Protein AF-A0A8S8XJK6-F1 (afdb_monomer_lite)

Foldseek 3Di:
DPVVVVVVVVVCVVVVVVVVVVVVVVVVVVVVVVVVVVVVVVVVVVVVVCVPDVPDPDADDPVVVVVLVVVCVVVVLPPPVCPPAQAAPAAEEEAFQWADCVDPQNPPPDAPEEAELPPRDRDTDGLQCPSHVVVCCAAGHDSHHHSHNNHRYYYYRQAHNVRDGDPVSSVVSVVVCVVSPHPYYD

pLDDT: mean 87.64, std 14.53, range [49.06, 98.81]

Secondary structure (DSSP, 8-state):
--HHHHHHHHHHHHHHHHHHHHHHHHHHHHHHHHHHHHHHHHHHHHHHHTTTS---SSPPPHHHHHHHHHHHHHTTTT-GGGTT---TT-EEEEEESB--TTSGGGTT--EEEEEESSS--SS--BSSSHHHHHHHHHH-BSSSB-S-TTSEEEEEE-S-TTS---HHHHHHHHHHHHHTT-SEE-

Sequence (186 aa):
MKEYSSLIRSGDDEESAQSSGEDAISSLIAVSMSLIVILASSITIIYLWKGQDGFVIERPSSALLSWQMEYMELIGANNESLAELNGEGVVVCVVDSGVDLGHPDLRGVELRGWRDSINGIEEPYDDEGHGTAMTGIIVSDGGLDGVAKGVDLLVAKAIDDEGQGTDGTVSDSVDWCVQQGADIIF

Structure (mmCIF, N/CA/C/O backbone):
data_AF-A0A8S8XJK6-F1
#
_entry.id   AF-A0A8S8XJK6-F1
#
loop_
_atom_site.group_PDB
_atom_site.id
_atom_site.type_symbol
_atom_site.label_atom_id
_atom_site.label_alt_id
_atom_site.label_comp_id
_atom_site.label_asym_id
_atom_site.label_entity_id
_atom_site.label_seq_id
_atom_site.pdbx_PDB_ins_code
_atom_site.Cartn_x
_atom_site.Cartn_y
_atom_site.Cartn_z
_atom_site.occupancy
_atom_site.B_iso_or_equiv
_atom_site.auth_seq_id
_atom_site.auth_comp_id
_atom_site.auth_asym_id
_atom_site.auth_atom_id
_atom_site.pdbx_PDB_model_num
ATOM 1 N N . MET A 1 1 ? 57.994 -11.228 -78.871 1.00 56.66 1 MET A N 1
ATOM 2 C CA . MET A 1 1 ? 58.180 -11.548 -77.435 1.00 56.66 1 MET A CA 1
ATOM 3 C C . MET A 1 1 ? 57.718 -10.445 -76.467 1.00 56.66 1 MET A C 1
ATOM 5 O O . MET A 1 1 ? 57.748 -10.700 -75.275 1.00 56.66 1 MET A O 1
ATOM 9 N N . LYS A 1 2 ? 57.286 -9.250 -76.920 1.00 56.09 2 LYS A N 1
ATOM 10 C CA . LYS A 1 2 ? 56.829 -8.163 -76.023 1.00 56.09 2 LYS A CA 1
ATOM 11 C C . LYS A 1 2 ? 55.307 -8.104 -75.787 1.00 56.09 2 LYS A C 1
ATOM 13 O O . LYS A 1 2 ? 54.915 -7.671 -74.717 1.00 56.09 2 LYS A O 1
ATOM 18 N N . GLU A 1 3 ? 54.471 -8.591 -76.709 1.00 54.34 3 GLU A N 1
ATOM 19 C CA . GLU A 1 3 ? 52.998 -8.570 -76.544 1.00 54.34 3 GLU A CA 1
ATOM 20 C C . GLU A 1 3 ? 52.441 -9.655 -75.613 1.00 54.34 3 GLU A C 1
ATOM 22 O O . GLU A 1 3 ? 51.424 -9.451 -74.963 1.00 54.34 3 GLU A O 1
ATOM 27 N N . TYR A 1 4 ? 53.121 -10.797 -75.483 1.00 51.50 4 TYR A N 1
ATOM 28 C CA . TYR A 1 4 ? 52.674 -11.858 -74.572 1.00 51.50 4 TYR A CA 1
ATOM 29 C C . TYR A 1 4 ? 52.806 -11.438 -73.097 1.00 51.50 4 TYR A C 1
ATOM 31 O O . TYR A 1 4 ? 51.991 -11.802 -72.263 1.00 51.50 4 TYR A O 1
ATOM 39 N N . SER A 1 5 ? 53.801 -10.605 -72.777 1.00 54.66 5 SER A N 1
ATOM 40 C CA . SER A 1 5 ? 54.073 -10.155 -71.407 1.00 54.66 5 SER A CA 1
ATOM 41 C C . SER A 1 5 ? 53.087 -9.100 -70.893 1.00 54.66 5 SER A C 1
ATOM 43 O O . SER A 1 5 ? 52.949 -8.967 -69.681 1.00 54.66 5 SER A O 1
ATOM 45 N N . SER A 1 6 ? 52.431 -8.333 -71.772 1.00 57.16 6 SER A N 1
ATOM 46 C CA . SER A 1 6 ? 51.461 -7.304 -71.365 1.00 57.16 6 SER A CA 1
ATOM 47 C C . SER A 1 6 ? 50.068 -7.874 -71.105 1.00 57.16 6 SER A C 1
ATOM 49 O O . SER A 1 6 ? 49.359 -7.352 -70.254 1.00 57.16 6 SER A O 1
ATOM 51 N N . LEU A 1 7 ? 49.692 -8.951 -71.802 1.00 56.59 7 LEU A N 1
ATOM 52 C CA . LEU A 1 7 ? 48.406 -9.627 -71.603 1.00 56.59 7 LEU A CA 1
ATOM 53 C C . LEU A 1 7 ? 48.369 -10.426 -70.293 1.00 56.59 7 LEU A C 1
ATOM 55 O O . LEU A 1 7 ? 47.355 -10.392 -69.610 1.00 56.59 7 LEU A O 1
ATOM 59 N N . ILE A 1 8 ? 49.480 -11.066 -69.902 1.00 59.56 8 ILE A N 1
ATOM 60 C CA . ILE A 1 8 ? 49.575 -11.752 -68.599 1.00 59.56 8 ILE A CA 1
ATOM 61 C C . ILE A 1 8 ? 49.466 -10.748 -67.448 1.00 59.56 8 ILE A C 1
ATOM 63 O O . ILE A 1 8 ? 48.673 -10.938 -66.540 1.00 59.56 8 ILE A O 1
ATOM 67 N N . ARG A 1 9 ? 50.166 -9.613 -67.547 1.00 57.53 9 ARG A N 1
ATOM 68 C CA . ARG A 1 9 ? 50.126 -8.575 -66.513 1.00 57.53 9 ARG A CA 1
ATOM 69 C C . ARG A 1 9 ? 48.738 -7.930 -66.353 1.00 57.53 9 ARG A C 1
ATOM 71 O O . ARG A 1 9 ? 48.350 -7.623 -65.239 1.00 57.53 9 ARG A O 1
ATOM 78 N N . SER A 1 10 ? 47.987 -7.753 -67.444 1.00 58.78 10 SER A N 1
ATOM 79 C CA . SER A 1 10 ? 46.602 -7.251 -67.390 1.00 58.78 10 SER A CA 1
ATOM 80 C C . SER A 1 10 ? 45.633 -8.252 -66.755 1.00 58.78 10 SER A C 1
ATOM 82 O O . SER A 1 10 ? 44.713 -7.829 -66.067 1.00 58.78 10 SER A O 1
ATOM 84 N N . GLY A 1 11 ? 45.831 -9.554 -66.992 1.00 60.00 11 GLY A N 1
ATOM 85 C CA . GLY A 1 11 ? 45.040 -10.613 -66.362 1.00 60.00 11 GLY A CA 1
ATOM 86 C C . GLY A 1 11 ? 45.332 -10.736 -64.867 1.00 60.00 11 GLY A C 1
ATOM 87 O O . GLY A 1 11 ? 44.397 -10.786 -64.081 1.00 60.00 11 GLY A O 1
ATOM 88 N N . ASP A 1 12 ? 46.607 -10.671 -64.472 1.00 61.06 12 ASP A N 1
ATOM 89 C CA . ASP A 1 12 ? 47.023 -10.713 -63.063 1.00 61.06 12 ASP A CA 1
ATOM 90 C C . ASP A 1 12 ? 46.523 -9.480 -62.274 1.00 61.06 12 ASP A C 1
ATOM 92 O O . ASP A 1 12 ? 46.137 -9.589 -61.109 1.00 61.06 12 ASP A O 1
ATOM 96 N N . ASP A 1 13 ? 46.500 -8.294 -62.898 1.00 60.94 13 ASP A N 1
ATOM 97 C CA . ASP A 1 13 ? 45.992 -7.055 -62.288 1.00 60.94 13 ASP A CA 1
ATOM 98 C C . ASP A 1 13 ? 44.445 -7.076 -62.141 1.00 60.94 13 ASP A C 1
ATOM 100 O O . ASP A 1 13 ? 43.917 -6.604 -61.133 1.00 60.94 13 ASP A O 1
ATOM 104 N N . GLU A 1 14 ? 43.704 -7.658 -63.096 1.00 61.50 14 GLU A N 1
ATOM 105 C CA . GLU A 1 14 ? 42.243 -7.851 -62.992 1.00 61.50 14 GLU A CA 1
ATOM 106 C C . GLU A 1 14 ? 41.870 -8.958 -61.993 1.00 61.50 14 GLU A C 1
ATOM 108 O O . GLU A 1 14 ? 40.966 -8.772 -61.179 1.00 61.50 14 GLU A O 1
ATOM 113 N N . GLU A 1 15 ? 42.596 -10.078 -61.997 1.00 61.81 15 GLU A N 1
ATOM 114 C CA . GLU A 1 15 ? 42.378 -11.212 -61.093 1.00 61.81 15 GLU A CA 1
ATOM 115 C C . GLU A 1 15 ? 42.746 -10.846 -59.644 1.00 61.81 15 GLU A C 1
ATOM 117 O O . GLU A 1 15 ? 42.029 -11.205 -58.710 1.00 61.81 15 GLU A O 1
ATOM 122 N N . SER A 1 16 ? 43.791 -10.034 -59.437 1.00 60.56 16 SER A N 1
ATOM 123 C CA . SER A 1 16 ? 44.147 -9.507 -58.110 1.00 60.56 16 SER A CA 1
ATOM 124 C C . SER A 1 16 ? 43.171 -8.442 -57.596 1.00 60.56 16 SER A C 1
ATOM 126 O O . SER A 1 16 ? 42.855 -8.434 -56.404 1.00 60.56 16 SER A O 1
ATOM 128 N N . ALA A 1 17 ? 42.635 -7.578 -58.465 1.00 60.81 17 ALA A N 1
ATOM 129 C CA . ALA A 1 17 ? 41.591 -6.621 -58.093 1.00 60.81 17 ALA A CA 1
ATOM 130 C C . ALA A 1 17 ? 40.258 -7.319 -57.770 1.00 60.81 17 ALA A C 1
ATOM 132 O O . ALA A 1 17 ? 39.573 -6.932 -56.819 1.00 60.81 17 ALA A O 1
ATOM 133 N N . GLN A 1 18 ? 39.911 -8.370 -58.519 1.00 59.75 18 GLN A N 1
ATOM 134 C CA . GLN A 1 18 ? 38.722 -9.186 -58.286 1.00 59.75 18 GLN A CA 1
ATOM 135 C C . GLN A 1 18 ? 38.846 -10.007 -56.990 1.00 59.75 18 GLN A C 1
ATOM 137 O O . GLN A 1 18 ? 37.953 -9.926 -56.146 1.00 59.75 18 GLN A O 1
ATOM 142 N N . SER A 1 19 ? 39.994 -10.659 -56.760 1.00 60.84 19 SER A N 1
ATOM 143 C CA . SER A 1 19 ? 40.320 -11.352 -55.502 1.00 60.84 19 SER A CA 1
ATOM 144 C C . SER A 1 19 ? 40.275 -10.406 -54.299 1.00 60.84 19 SER A C 1
ATOM 146 O O . SER A 1 19 ? 39.683 -10.736 -53.275 1.00 60.84 19 SER A O 1
ATOM 148 N N . SER A 1 20 ? 40.833 -9.195 -54.419 1.00 66.06 20 SER A N 1
ATOM 149 C CA . SER A 1 20 ? 40.830 -8.215 -53.325 1.00 66.06 20 SER A CA 1
ATOM 150 C C . SER A 1 20 ? 39.423 -7.705 -52.984 1.00 66.06 20 SER A C 1
ATOM 152 O O . SER A 1 20 ? 39.148 -7.412 -51.817 1.00 66.06 20 SER A O 1
ATOM 154 N N . GLY A 1 21 ? 38.532 -7.592 -53.974 1.00 69.56 21 GLY A N 1
ATOM 155 C CA . GLY A 1 21 ? 37.129 -7.226 -53.769 1.00 69.56 21 GLY A CA 1
ATOM 156 C C . GLY A 1 21 ? 36.312 -8.341 -53.109 1.00 69.56 21 GLY A C 1
ATOM 157 O O . GLY A 1 21 ? 35.528 -8.069 -52.196 1.00 69.56 21 GLY A O 1
ATOM 158 N N . GLU A 1 22 ? 36.526 -9.593 -53.518 1.00 75.12 22 GLU A N 1
ATOM 159 C CA . GLU A 1 22 ? 35.889 -10.772 -52.914 1.00 75.12 22 GLU A CA 1
ATOM 160 C C . GLU A 1 22 ? 36.331 -10.974 -51.453 1.00 75.12 22 GLU A C 1
ATOM 162 O O . GLU A 1 22 ? 35.488 -11.216 -50.582 1.00 75.12 22 GLU A O 1
ATOM 167 N N . ASP A 1 23 ? 37.613 -10.753 -51.148 1.00 78.00 23 ASP A N 1
ATOM 168 C CA . ASP A 1 23 ? 38.161 -10.822 -49.787 1.00 78.00 23 ASP A CA 1
ATOM 169 C C . ASP A 1 23 ? 37.592 -9.731 -48.863 1.00 78.00 23 ASP A C 1
ATOM 171 O O . ASP A 1 23 ? 37.301 -9.982 -47.685 1.00 78.00 23 ASP A O 1
ATOM 175 N N . ALA A 1 24 ? 37.376 -8.519 -49.389 1.00 79.81 24 ALA A N 1
ATOM 176 C CA . ALA A 1 24 ? 36.775 -7.414 -48.643 1.00 79.81 24 ALA A CA 1
ATOM 177 C C . ALA A 1 24 ? 35.293 -7.673 -48.319 1.00 79.81 24 ALA A C 1
ATOM 179 O O . ALA A 1 24 ? 34.849 -7.418 -47.195 1.00 79.81 24 ALA A O 1
ATOM 180 N N . ILE A 1 25 ? 34.531 -8.223 -49.271 1.00 81.62 25 ILE A N 1
ATOM 181 C CA . ILE A 1 25 ? 33.117 -8.583 -49.077 1.00 81.62 25 ILE A CA 1
ATOM 182 C C . ILE A 1 25 ? 32.993 -9.752 -48.092 1.00 81.62 25 ILE A C 1
ATOM 184 O O . ILE A 1 25 ? 32.173 -9.695 -47.175 1.00 81.62 25 ILE A O 1
ATOM 188 N N . SER A 1 26 ? 33.838 -10.777 -48.228 1.00 77.75 26 SER A N 1
ATOM 189 C CA . SER A 1 26 ? 33.896 -11.916 -47.304 1.00 77.75 26 SER A CA 1
ATOM 190 C C . SER A 1 26 ? 34.214 -11.469 -45.872 1.00 77.75 26 SER A C 1
ATOM 192 O O . SER A 1 26 ? 33.522 -11.853 -44.924 1.00 77.75 26 SER A O 1
ATOM 194 N N . SER A 1 27 ? 35.181 -10.559 -45.712 1.00 79.19 27 SER A N 1
ATOM 195 C CA . SER A 1 27 ? 35.533 -9.975 -44.413 1.00 79.19 27 SER A CA 1
ATOM 196 C C . SER A 1 27 ? 34.382 -9.164 -43.807 1.00 79.19 27 SER A C 1
ATOM 198 O O . SER A 1 27 ? 34.094 -9.295 -42.618 1.00 79.19 27 SER A O 1
ATOM 200 N N . LEU A 1 28 ? 33.673 -8.365 -44.612 1.00 85.56 28 LEU A N 1
ATOM 201 C CA . LEU A 1 28 ? 32.517 -7.587 -44.156 1.00 85.56 28 LEU A CA 1
ATOM 202 C C . LEU A 1 28 ? 31.366 -8.494 -43.692 1.00 85.56 28 LEU A C 1
ATOM 204 O O . LEU A 1 28 ? 30.779 -8.260 -42.632 1.00 85.56 28 LEU A O 1
ATOM 208 N N . ILE A 1 29 ? 31.070 -9.554 -44.451 1.00 88.25 29 ILE A N 1
ATOM 209 C CA . ILE A 1 29 ? 30.044 -10.539 -44.094 1.00 88.25 29 ILE A CA 1
ATOM 210 C C . ILE A 1 29 ? 30.431 -11.245 -42.790 1.00 88.25 29 ILE A C 1
ATOM 212 O O . ILE A 1 29 ? 29.607 -11.316 -41.878 1.00 88.25 29 ILE A O 1
ATOM 216 N N . ALA A 1 30 ? 31.684 -11.683 -42.647 1.00 86.81 30 ALA A N 1
ATOM 217 C CA . ALA A 1 30 ? 32.169 -12.344 -41.437 1.00 86.81 30 ALA A CA 1
ATOM 218 C C . ALA A 1 30 ? 32.074 -11.447 -40.188 1.00 86.81 30 ALA A C 1
ATOM 220 O O . ALA A 1 30 ? 31.626 -11.900 -39.130 1.00 86.81 30 ALA A O 1
ATOM 221 N N . VAL A 1 31 ? 32.425 -10.161 -40.309 1.00 90.12 31 VAL A N 1
ATOM 222 C CA . VAL A 1 31 ? 32.283 -9.178 -39.220 1.00 90.12 31 VAL A CA 1
ATOM 223 C C . VAL A 1 31 ? 30.809 -8.955 -38.873 1.00 90.12 31 VAL A C 1
ATOM 225 O O . VAL A 1 31 ? 30.449 -8.961 -37.695 1.00 90.12 31 VAL A O 1
ATOM 228 N N . SER A 1 32 ? 29.939 -8.820 -39.878 1.00 89.06 32 SER A N 1
ATOM 229 C CA . SER A 1 32 ? 28.502 -8.614 -39.658 1.00 89.06 32 SER A CA 1
ATOM 230 C C . SER A 1 32 ? 27.826 -9.817 -38.987 1.00 89.06 32 SER A C 1
ATOM 232 O O . SER A 1 32 ? 27.077 -9.640 -38.028 1.00 89.06 32 SER A O 1
ATOM 234 N N . MET A 1 33 ? 28.146 -11.047 -39.407 1.00 90.69 33 MET A N 1
ATOM 235 C CA . MET A 1 33 ? 27.626 -12.261 -38.774 1.00 90.69 33 MET A CA 1
ATOM 236 C C . MET A 1 33 ? 28.133 -12.403 -37.340 1.00 90.69 33 MET A C 1
ATOM 238 O O . MET A 1 33 ? 27.362 -12.759 -36.452 1.00 90.69 33 MET A O 1
ATOM 242 N N . SER A 1 34 ? 29.398 -12.058 -37.092 1.00 90.06 34 SER A N 1
ATOM 243 C CA . SER A 1 34 ? 29.967 -12.070 -35.742 1.00 90.06 34 SER A CA 1
ATOM 244 C C . SER A 1 34 ? 29.249 -11.080 -34.821 1.00 90.06 34 SER A C 1
ATOM 246 O O . SER A 1 34 ? 28.897 -11.440 -33.701 1.00 90.06 34 SER A O 1
ATOM 248 N N . LEU A 1 35 ? 28.947 -9.867 -35.298 1.00 90.94 35 LEU A N 1
ATOM 249 C CA . LEU A 1 35 ? 28.164 -8.882 -34.542 1.00 90.94 35 LEU A CA 1
ATOM 250 C C . LEU A 1 35 ? 26.743 -9.371 -34.240 1.00 90.94 35 LEU A C 1
ATOM 252 O O . LEU A 1 35 ? 26.274 -9.191 -33.120 1.00 90.94 35 LEU A O 1
ATOM 256 N N . ILE A 1 36 ? 26.075 -10.026 -35.193 1.00 92.44 36 ILE A N 1
ATOM 257 C CA . ILE A 1 36 ? 24.729 -10.584 -34.985 1.00 92.44 36 ILE A CA 1
ATOM 258 C C . ILE A 1 36 ? 24.759 -11.710 -33.945 1.00 92.44 36 ILE A C 1
ATOM 260 O O . ILE A 1 36 ? 23.900 -11.750 -33.067 1.00 92.44 36 ILE A O 1
ATOM 264 N N . VAL A 1 37 ? 25.760 -12.594 -33.995 1.00 93.81 37 VAL A N 1
ATOM 265 C CA . VAL A 1 37 ? 25.929 -13.675 -33.010 1.00 93.81 37 VAL A CA 1
ATOM 266 C C . VAL A 1 37 ? 26.245 -13.109 -31.623 1.00 93.81 37 VAL A C 1
ATOM 268 O O . VAL A 1 37 ? 25.681 -13.572 -30.630 1.00 93.81 37 VAL A O 1
ATOM 271 N N . ILE A 1 38 ? 27.078 -12.068 -31.532 1.00 93.62 38 ILE A N 1
ATOM 272 C CA . ILE A 1 38 ? 27.349 -11.370 -30.268 1.00 93.62 38 ILE A CA 1
ATOM 273 C C . ILE A 1 38 ? 26.067 -10.723 -29.739 1.00 93.62 38 ILE A C 1
ATOM 275 O O . ILE A 1 38 ? 25.739 -10.899 -28.571 1.00 93.62 38 ILE A O 1
ATOM 279 N N . LEU A 1 39 ? 25.294 -10.036 -30.579 1.00 90.75 39 LEU A N 1
ATOM 280 C CA . LEU A 1 39 ? 24.056 -9.384 -30.154 1.00 90.75 39 LEU A CA 1
ATOM 281 C C . LEU A 1 39 ? 23.007 -10.410 -29.690 1.00 90.75 39 LEU A C 1
ATOM 283 O O . LEU A 1 39 ? 22.422 -10.254 -28.622 1.00 90.75 39 LEU A O 1
ATOM 287 N N . ALA A 1 40 ? 22.815 -11.496 -30.443 1.00 91.06 40 ALA A N 1
ATOM 288 C CA . ALA A 1 40 ? 21.875 -12.567 -30.110 1.00 91.06 40 ALA A CA 1
ATOM 289 C C . ALA A 1 40 ? 22.275 -13.325 -28.835 1.00 91.06 40 ALA A C 1
ATOM 291 O O . ALA A 1 40 ? 21.422 -13.623 -27.996 1.00 91.06 40 ALA A O 1
ATOM 292 N N . SER A 1 41 ? 23.570 -13.605 -28.655 1.00 89.69 41 SER A N 1
ATOM 293 C CA . SER A 1 41 ? 24.080 -14.222 -27.426 1.00 89.69 41 SER A CA 1
ATOM 294 C C . SER A 1 41 ? 23.954 -13.276 -26.233 1.00 89.69 41 SER A C 1
ATOM 296 O O . SER A 1 41 ? 23.515 -13.714 -25.178 1.00 89.69 41 SER A O 1
ATOM 298 N N . SER A 1 42 ? 24.210 -11.978 -26.414 1.00 86.31 42 SER A N 1
ATOM 299 C CA . SER A 1 42 ? 24.008 -10.953 -25.379 1.00 86.31 42 SER A CA 1
ATOM 300 C C . SER A 1 42 ? 22.543 -10.874 -24.945 1.00 86.31 42 SER A C 1
ATOM 302 O O . SER A 1 42 ? 22.254 -10.890 -23.754 1.00 86.31 42 SER A O 1
ATOM 304 N N . ILE A 1 43 ? 21.604 -10.871 -25.897 1.00 84.94 43 ILE A N 1
ATOM 305 C CA . ILE A 1 43 ? 20.161 -10.907 -25.615 1.00 84.94 43 ILE A CA 1
ATOM 306 C C . ILE A 1 43 ? 19.794 -12.194 -24.867 1.00 84.94 43 ILE A C 1
ATOM 308 O O . ILE A 1 43 ? 19.090 -12.140 -23.864 1.00 84.94 43 ILE A O 1
ATOM 312 N N . THR A 1 44 ? 20.306 -13.346 -25.303 1.00 81.62 44 THR A N 1
ATOM 313 C CA . THR A 1 44 ? 20.041 -14.640 -24.649 1.00 81.62 44 THR A CA 1
ATOM 314 C C . THR A 1 44 ? 20.593 -14.674 -23.223 1.00 81.62 44 THR A C 1
ATOM 316 O O . THR A 1 44 ? 19.904 -15.133 -22.319 1.00 81.62 44 THR A O 1
ATOM 319 N N . ILE A 1 45 ? 21.793 -14.136 -22.993 1.00 83.56 45 ILE A N 1
ATOM 320 C CA . ILE A 1 45 ? 22.389 -13.995 -21.658 1.00 83.56 45 ILE A CA 1
ATOM 321 C C . ILE A 1 45 ? 21.525 -13.083 -20.785 1.00 83.56 45 ILE A C 1
ATOM 323 O O . ILE A 1 45 ? 21.244 -13.452 -19.653 1.00 83.56 45 ILE A O 1
ATOM 327 N N . ILE A 1 46 ? 21.026 -11.960 -21.312 1.00 74.00 46 ILE A N 1
ATOM 328 C CA . ILE A 1 46 ? 20.086 -11.082 -20.595 1.00 74.00 46 ILE A CA 1
ATOM 329 C C . ILE A 1 46 ? 18.799 -11.841 -20.227 1.00 74.00 46 ILE A C 1
ATOM 331 O O . ILE A 1 46 ? 18.317 -11.718 -19.104 1.00 74.00 46 ILE A O 1
ATOM 335 N N . TYR A 1 47 ? 18.252 -12.663 -21.127 1.00 71.31 47 TYR A N 1
ATOM 336 C CA . TYR A 1 47 ? 17.071 -13.489 -20.839 1.00 71.31 47 TYR A CA 1
ATOM 337 C C . TYR A 1 47 ? 17.333 -14.603 -19.820 1.00 71.31 47 TYR A C 1
ATOM 339 O O . TYR A 1 47 ? 16.433 -14.935 -19.055 1.00 71.31 47 TYR A O 1
ATOM 347 N N . LEU A 1 48 ? 18.536 -15.175 -19.791 1.00 70.38 48 LEU A N 1
ATOM 348 C CA . LEU A 1 48 ? 18.917 -16.175 -18.792 1.00 70.38 48 LEU A CA 1
ATOM 349 C C . LEU A 1 48 ? 19.205 -15.524 -17.429 1.00 70.38 48 LEU A C 1
ATOM 351 O O . LEU A 1 48 ? 18.796 -16.058 -16.403 1.00 70.38 48 LEU A O 1
ATOM 355 N N . TRP A 1 49 ? 19.826 -14.341 -17.412 1.00 65.25 49 TRP A N 1
ATOM 356 C CA . TRP A 1 49 ? 20.057 -13.545 -16.202 1.00 65.25 49 TRP A CA 1
ATOM 357 C C . TRP A 1 49 ? 18.766 -13.000 -15.587 1.00 65.25 49 TRP A C 1
ATOM 359 O O . TRP A 1 49 ? 18.683 -12.934 -14.365 1.00 65.25 49 TRP A O 1
ATOM 369 N N . LYS A 1 50 ? 17.726 -12.715 -16.392 1.00 56.78 50 LYS A N 1
ATOM 370 C CA . LYS A 1 50 ? 16.374 -12.379 -15.891 1.00 56.78 50 LYS A CA 1
ATOM 371 C C . LYS A 1 50 ? 15.837 -13.384 -14.865 1.00 56.78 50 LYS A C 1
ATOM 373 O O . LYS A 1 50 ? 14.992 -13.010 -14.062 1.00 56.78 50 LYS A O 1
ATOM 378 N N . GLY A 1 51 ? 16.269 -14.645 -14.927 1.00 50.69 51 GLY A N 1
ATOM 379 C CA . GLY A 1 51 ? 15.812 -15.695 -14.019 1.00 50.69 51 GLY A CA 1
ATOM 380 C C . GLY A 1 51 ? 16.639 -15.858 -12.743 1.00 50.69 51 GLY A C 1
ATOM 381 O O . GLY A 1 51 ? 16.214 -16.619 -11.881 1.00 50.69 51 GLY A O 1
ATOM 382 N N . GLN A 1 52 ? 17.804 -15.207 -12.624 1.00 54.00 52 GLN A N 1
ATOM 383 C CA . GLN A 1 52 ? 18.758 -15.484 -11.541 1.00 54.00 52 GLN A CA 1
ATOM 384 C C . GLN A 1 52 ? 18.933 -14.320 -10.562 1.00 54.00 52 GLN A C 1
ATOM 386 O O . GLN A 1 52 ? 18.999 -14.572 -9.367 1.00 54.00 52 GLN A O 1
ATOM 391 N N . ASP A 1 53 ? 18.908 -13.077 -11.047 1.00 49.06 53 ASP A N 1
ATOM 392 C CA . ASP A 1 53 ? 18.937 -11.866 -10.225 1.00 49.06 53 ASP A CA 1
ATOM 393 C C . ASP A 1 53 ? 17.916 -10.897 -10.830 1.00 49.06 53 ASP A C 1
ATOM 395 O O . ASP A 1 53 ? 17.998 -10.616 -12.025 1.00 49.06 53 ASP A O 1
ATOM 399 N N . GLY A 1 54 ? 16.928 -10.436 -10.057 1.00 53.25 54 GLY A N 1
ATOM 400 C CA . GLY A 1 54 ? 15.787 -9.622 -10.506 1.00 53.25 54 GLY A CA 1
ATOM 401 C C . GLY A 1 54 ? 16.164 -8.315 -11.215 1.00 53.25 54 GLY A C 1
ATOM 402 O O . GLY A 1 54 ? 16.033 -7.225 -10.667 1.00 53.25 54 GLY A O 1
ATOM 403 N N . PHE A 1 55 ? 16.630 -8.401 -12.459 1.00 49.62 55 PHE A N 1
ATOM 404 C CA . PHE A 1 55 ? 17.010 -7.258 -13.271 1.00 49.62 55 PHE A CA 1
ATOM 405 C C . PHE A 1 55 ? 15.746 -6.565 -13.789 1.00 49.62 55 PHE A C 1
ATOM 407 O O . PHE A 1 55 ? 15.164 -6.957 -14.807 1.00 49.62 55 PHE A O 1
ATOM 414 N N . VAL A 1 56 ? 15.311 -5.531 -13.068 1.00 54.56 56 VAL A N 1
ATOM 415 C CA . VAL A 1 56 ? 14.181 -4.679 -13.445 1.00 54.56 56 VAL A CA 1
ATOM 416 C C . VAL A 1 56 ? 14.617 -3.741 -14.580 1.00 54.56 56 VAL A C 1
ATOM 418 O O . VAL A 1 56 ? 15.391 -2.806 -14.378 1.00 54.56 56 VAL A O 1
ATOM 421 N N . ILE A 1 57 ? 14.150 -4.015 -15.805 1.00 54.47 57 ILE A N 1
ATOM 422 C CA . ILE A 1 57 ? 14.404 -3.169 -16.991 1.00 54.47 57 ILE A CA 1
ATOM 423 C C . ILE A 1 57 ? 13.595 -1.861 -16.912 1.00 54.47 57 ILE A C 1
ATOM 425 O O . ILE A 1 57 ? 14.051 -0.822 -17.387 1.00 54.47 57 ILE A O 1
ATOM 429 N N . GLU A 1 58 ? 12.423 -1.897 -16.278 1.00 64.62 58 GLU A N 1
ATOM 430 C CA . GLU A 1 58 ? 11.572 -0.731 -16.026 1.00 64.62 58 GLU A CA 1
ATOM 431 C C . GLU A 1 58 ? 11.919 -0.111 -14.673 1.00 64.62 58 GLU A C 1
ATOM 433 O O . GLU A 1 58 ? 11.362 -0.464 -13.641 1.00 64.62 58 GLU A O 1
ATOM 438 N N . ARG A 1 59 ? 12.888 0.805 -14.657 1.00 74.06 59 ARG A N 1
ATOM 439 C CA . ARG A 1 59 ? 13.170 1.588 -13.447 1.00 74.06 59 ARG A CA 1
ATOM 440 C C . ARG A 1 59 ? 12.210 2.776 -13.365 1.00 74.06 59 ARG A C 1
ATOM 442 O O . ARG A 1 59 ? 11.905 3.358 -14.413 1.00 74.06 59 ARG A O 1
ATOM 449 N N . PRO A 1 60 ? 11.800 3.198 -12.155 1.00 84.75 60 PRO A N 1
ATOM 450 C CA . PRO A 1 60 ? 11.101 4.461 -11.991 1.00 84.75 60 PRO A CA 1
ATOM 451 C C . PRO A 1 60 ? 11.908 5.614 -12.586 1.00 84.75 60 PRO A C 1
ATOM 453 O O . PRO A 1 60 ? 13.139 5.564 -12.694 1.00 84.75 60 PRO A O 1
ATOM 456 N N . SER A 1 61 ? 11.207 6.678 -12.976 1.00 88.94 61 SER A N 1
ATOM 457 C CA . SER A 1 61 ? 11.875 7.875 -13.482 1.00 88.94 61 SER A CA 1
ATOM 458 C C . SER A 1 61 ? 12.829 8.458 -12.432 1.00 88.94 61 SER A C 1
ATOM 460 O O . SER A 1 61 ? 12.612 8.327 -11.226 1.00 88.94 61 SER A O 1
ATOM 462 N N . SER A 1 62 ? 13.870 9.164 -12.878 1.00 89.50 62 SER A N 1
ATOM 463 C CA . SER A 1 62 ? 14.795 9.849 -11.963 1.00 89.50 62 SER A CA 1
ATOM 464 C C . SER A 1 62 ? 14.085 10.854 -11.053 1.00 89.50 62 SER A C 1
ATOM 466 O O . SER A 1 62 ? 14.512 11.049 -9.920 1.00 89.50 62 SER A O 1
ATOM 468 N N . ALA A 1 63 ? 12.992 11.456 -11.529 1.00 91.19 63 ALA A N 1
ATOM 469 C CA . ALA A 1 63 ? 12.149 12.331 -10.726 1.00 91.19 63 ALA A CA 1
ATOM 470 C C . ALA A 1 63 ? 11.488 11.564 -9.567 1.00 91.19 63 ALA A C 1
ATOM 472 O O . ALA A 1 63 ? 11.593 11.999 -8.424 1.00 91.19 63 ALA A O 1
ATOM 473 N N . LEU A 1 64 ? 10.897 10.393 -9.827 1.00 88.44 64 LEU A N 1
ATOM 474 C CA . LEU A 1 64 ? 10.278 9.569 -8.778 1.00 88.44 64 LEU A CA 1
ATOM 475 C C . LEU A 1 64 ? 11.300 9.098 -7.739 1.00 88.44 64 LEU A C 1
ATOM 477 O O . LEU A 1 64 ? 11.055 9.216 -6.543 1.00 88.44 64 LEU A O 1
ATOM 481 N N . LEU A 1 65 ? 12.479 8.654 -8.182 1.00 91.62 65 LEU A N 1
ATOM 482 C CA . LEU A 1 65 ? 13.561 8.278 -7.265 1.00 91.62 65 LEU A CA 1
ATOM 483 C C . LEU A 1 65 ? 14.029 9.470 -6.422 1.00 91.62 65 LEU A C 1
ATOM 485 O O . LEU A 1 65 ? 14.299 9.318 -5.233 1.00 91.62 65 LEU A O 1
ATOM 489 N N . SER A 1 66 ? 14.104 10.668 -7.014 1.00 93.06 66 SER A N 1
ATOM 490 C CA . SER A 1 66 ? 14.450 11.877 -6.262 1.00 93.06 66 SER A CA 1
ATOM 491 C C . SER A 1 66 ? 13.408 12.223 -5.200 1.00 93.06 66 SER A C 1
ATOM 493 O O . SER A 1 66 ? 13.786 12.572 -4.087 1.00 93.06 66 SER A O 1
ATOM 495 N N . TRP A 1 67 ? 12.122 12.044 -5.506 1.00 92.19 67 TRP A N 1
ATOM 496 C CA . TRP A 1 67 ? 11.038 12.276 -4.554 1.00 92.19 67 TRP A CA 1
ATOM 497 C C . TRP A 1 67 ? 11.050 11.264 -3.413 1.00 92.19 67 TRP A C 1
ATOM 499 O O . TRP A 1 67 ? 10.891 11.666 -2.267 1.00 92.19 67 TRP A O 1
ATOM 509 N N . GLN A 1 68 ? 11.302 9.979 -3.693 1.00 93.19 68 GLN A N 1
ATOM 510 C CA . GLN A 1 68 ? 11.476 8.981 -2.634 1.00 93.19 68 GLN A CA 1
ATOM 511 C C . GLN A 1 68 ? 12.633 9.366 -1.709 1.00 93.19 68 GLN A C 1
ATOM 513 O O . GLN A 1 68 ? 12.464 9.364 -0.495 1.00 93.19 68 GLN A O 1
ATOM 518 N N . MET A 1 69 ? 13.800 9.723 -2.257 1.00 91.75 69 MET A N 1
ATOM 519 C CA . MET A 1 69 ? 14.952 10.112 -1.435 1.00 91.75 69 MET A CA 1
ATOM 520 C C . MET A 1 69 ? 14.651 11.340 -0.566 1.00 91.75 69 MET A C 1
ATOM 522 O O . MET A 1 69 ? 14.976 11.338 0.618 1.00 91.75 69 MET A O 1
ATOM 526 N N . GLU A 1 70 ? 14.014 12.366 -1.135 1.00 94.31 70 GLU A N 1
ATOM 527 C CA . GLU A 1 70 ? 13.620 13.571 -0.396 1.00 94.31 70 GLU A CA 1
ATOM 528 C C . GLU A 1 70 ? 12.591 13.257 0.697 1.00 94.31 70 GLU A C 1
ATOM 530 O O . GLU A 1 70 ? 12.719 13.739 1.822 1.00 94.31 70 GLU A O 1
ATOM 535 N N . TYR A 1 71 ? 11.610 12.404 0.400 1.00 92.62 71 TYR A N 1
ATOM 536 C CA . TYR A 1 71 ? 10.618 11.963 1.374 1.00 92.62 71 TYR A CA 1
ATOM 537 C C . TYR A 1 71 ? 11.256 11.172 2.523 1.00 92.62 71 TYR A C 1
ATOM 539 O O . TYR A 1 71 ? 11.004 11.489 3.683 1.00 92.62 71 TYR A O 1
ATOM 547 N N . MET A 1 72 ? 12.120 10.198 2.219 1.00 92.81 72 MET A N 1
ATOM 548 C CA . MET A 1 72 ? 12.804 9.371 3.222 1.00 92.81 72 MET A CA 1
ATOM 549 C C . MET A 1 72 ? 13.704 10.202 4.142 1.00 92.81 72 MET A C 1
ATOM 551 O O . MET A 1 72 ? 13.741 9.942 5.343 1.00 92.81 72 MET A O 1
ATOM 555 N N . GLU A 1 73 ? 14.383 11.219 3.604 1.00 94.00 73 GLU A N 1
ATOM 556 C CA . GLU A 1 73 ? 15.132 12.203 4.397 1.00 94.00 73 GLU A CA 1
ATOM 557 C C . GLU A 1 73 ? 14.191 13.019 5.296 1.00 94.00 73 GLU A C 1
ATOM 559 O O . GLU A 1 73 ? 14.450 13.175 6.488 1.00 94.00 73 GLU A O 1
ATOM 564 N N . LEU A 1 74 ? 13.070 13.506 4.753 1.00 94.62 74 LEU A N 1
ATOM 565 C CA . LEU A 1 74 ? 12.114 14.331 5.493 1.00 94.62 74 LEU A CA 1
ATOM 566 C C . LEU A 1 74 ? 11.511 13.596 6.697 1.00 94.62 74 LEU A C 1
ATOM 568 O O . LEU A 1 74 ? 11.346 14.198 7.760 1.00 94.62 74 LEU A O 1
ATOM 572 N N . ILE A 1 75 ? 11.183 12.310 6.540 1.00 92.00 75 ILE A N 1
ATOM 573 C CA . ILE A 1 75 ? 10.645 11.478 7.627 1.00 92.00 75 ILE A CA 1
ATOM 574 C C . ILE A 1 75 ? 11.744 10.823 8.479 1.00 92.00 75 ILE A C 1
ATOM 576 O O . ILE A 1 75 ? 11.440 10.160 9.470 1.00 92.00 75 ILE A O 1
ATOM 580 N N . GLY A 1 76 ? 13.016 11.000 8.109 1.00 92.19 76 GLY A N 1
ATOM 581 C CA . GLY A 1 76 ? 14.169 10.407 8.784 1.00 92.19 76 GLY A CA 1
ATOM 582 C C . GLY A 1 76 ? 14.267 8.885 8.657 1.00 92.19 76 GLY A C 1
ATOM 583 O O . GLY A 1 76 ? 15.010 8.267 9.418 1.00 92.19 76 GLY A O 1
ATOM 584 N N . ALA A 1 77 ? 13.540 8.269 7.720 1.00 90.25 77 ALA A N 1
ATOM 585 C CA . ALA A 1 77 ? 13.544 6.822 7.490 1.00 90.25 77 ALA A CA 1
ATOM 586 C C . ALA A 1 77 ? 14.861 6.321 6.875 1.00 90.25 77 ALA A C 1
ATOM 588 O O . ALA A 1 77 ? 15.164 5.135 6.938 1.00 90.25 77 ALA A O 1
ATOM 589 N N . ASN A 1 78 ? 15.680 7.221 6.332 1.00 88.94 78 ASN A N 1
ATOM 590 C CA . ASN A 1 78 ? 17.031 6.916 5.866 1.00 88.94 78 ASN A CA 1
ATOM 591 C C . ASN A 1 78 ? 18.100 6.946 6.980 1.00 88.94 78 ASN A C 1
ATOM 593 O O . ASN A 1 78 ? 19.287 6.791 6.691 1.00 88.94 78 ASN A O 1
ATOM 597 N N . ASN A 1 79 ? 17.712 7.172 8.239 1.00 91.25 79 ASN A N 1
ATOM 598 C CA . ASN A 1 79 ? 18.641 7.172 9.362 1.00 91.25 79 ASN A CA 1
ATOM 599 C C . ASN A 1 79 ? 19.209 5.764 9.605 1.00 91.25 79 ASN A C 1
ATOM 601 O O . ASN A 1 79 ? 18.457 4.802 9.758 1.00 91.25 79 ASN A O 1
ATOM 605 N N . GLU A 1 80 ? 20.535 5.649 9.733 1.00 87.69 80 GLU A N 1
ATOM 606 C CA . GLU A 1 80 ? 21.223 4.381 10.014 1.00 87.69 80 GLU A CA 1
ATOM 607 C C . GLU A 1 80 ? 20.693 3.673 11.270 1.00 87.69 80 GLU A C 1
ATOM 609 O O . GLU A 1 80 ? 20.671 2.447 11.317 1.00 87.69 80 GLU A O 1
ATOM 614 N N . SER A 1 81 ? 20.209 4.416 12.273 1.00 89.12 81 SER A N 1
ATOM 615 C CA . SER A 1 81 ? 19.630 3.813 13.480 1.00 89.12 81 SER A CA 1
ATOM 616 C C . SER A 1 81 ? 18.321 3.057 13.230 1.00 89.12 81 SER A C 1
ATOM 618 O O . SER A 1 81 ? 17.879 2.323 14.110 1.00 89.12 81 SER A O 1
ATOM 620 N N . LEU A 1 82 ? 17.676 3.276 12.081 1.00 88.00 82 LEU A N 1
ATOM 621 C CA . LEU A 1 82 ? 16.445 2.605 11.661 1.00 88.00 82 LEU A CA 1
ATOM 622 C C . LEU A 1 82 ? 16.704 1.532 10.596 1.00 88.00 82 LEU A C 1
ATOM 624 O O . LEU A 1 82 ? 15.779 0.814 10.245 1.00 88.00 82 LEU A O 1
ATOM 628 N N . ALA A 1 83 ? 17.941 1.382 10.109 1.00 84.19 83 ALA A N 1
ATOM 629 C CA . ALA A 1 83 ? 18.258 0.502 8.982 1.00 84.19 83 ALA A CA 1
ATOM 630 C C . ALA A 1 83 ? 17.952 -0.987 9.241 1.00 84.19 83 ALA A C 1
ATOM 632 O O . ALA A 1 83 ? 17.761 -1.748 8.297 1.00 84.19 83 ALA A O 1
ATOM 633 N N . GLU A 1 84 ? 17.904 -1.403 10.509 1.00 88.19 84 GLU A N 1
ATOM 634 C CA . GLU A 1 84 ? 17.547 -2.770 10.915 1.00 88.19 84 GLU A CA 1
ATOM 635 C C . GLU A 1 84 ? 16.057 -2.924 11.278 1.00 88.19 84 GLU A C 1
ATOM 637 O O . GLU A 1 84 ? 15.621 -4.016 11.635 1.00 88.19 84 GLU A O 1
ATOM 642 N N . LEU A 1 85 ? 15.265 -1.848 11.206 1.00 92.38 85 LEU A N 1
ATOM 643 C CA . LEU A 1 85 ? 13.836 -1.860 11.505 1.00 92.38 85 LEU A CA 1
ATOM 644 C C . LEU A 1 85 ? 13.038 -1.895 10.202 1.00 92.38 85 LEU A C 1
ATOM 646 O O . LEU A 1 85 ? 13.169 -1.021 9.355 1.00 92.38 85 LEU A O 1
ATOM 650 N N . ASN A 1 86 ? 12.169 -2.891 10.064 1.00 93.31 86 ASN A N 1
ATOM 651 C CA . ASN A 1 86 ? 11.319 -3.077 8.886 1.00 93.31 86 ASN A CA 1
ATOM 652 C C . ASN A 1 86 ? 9.819 -3.139 9.227 1.00 93.31 86 ASN A C 1
ATOM 654 O O . ASN A 1 86 ? 9.012 -3.323 8.325 1.00 93.31 86 ASN A O 1
ATOM 658 N N . GLY A 1 87 ? 9.441 -3.002 10.503 1.00 95.81 87 GLY A N 1
ATOM 659 C CA . GLY A 1 87 ? 8.049 -3.097 10.956 1.00 95.81 87 GLY A CA 1
ATOM 660 C C . GLY A 1 87 ? 7.579 -4.501 11.353 1.00 95.81 87 GLY A C 1
ATOM 661 O O . GLY A 1 87 ? 6.389 -4.678 11.590 1.00 95.81 87 GLY A O 1
ATOM 662 N N . GLU A 1 88 ? 8.477 -5.486 11.463 1.00 97.19 88 GLU A N 1
ATOM 663 C CA . GLU A 1 88 ? 8.115 -6.840 11.901 1.00 97.19 88 GLU A CA 1
ATOM 664 C C . GLU A 1 88 ? 7.353 -6.840 13.238 1.00 97.19 88 GLU A C 1
ATOM 666 O O . GLU A 1 88 ? 7.755 -6.209 14.220 1.00 97.19 88 GLU A O 1
ATOM 671 N N . GLY A 1 89 ? 6.230 -7.563 13.262 1.00 97.50 89 GLY A N 1
ATOM 672 C CA . GLY A 1 89 ? 5.336 -7.652 14.417 1.00 97.50 89 GLY A CA 1
ATOM 673 C C . GLY A 1 89 ? 4.327 -6.508 14.552 1.00 97.50 89 GLY A C 1
ATOM 674 O O . GLY A 1 89 ? 3.566 -6.522 15.516 1.00 97.50 89 GLY A O 1
ATOM 675 N N . VAL A 1 90 ? 4.303 -5.552 13.615 1.00 98.44 90 VAL A N 1
ATOM 676 C CA . VAL A 1 90 ? 3.283 -4.495 13.526 1.00 98.44 90 VAL A CA 1
ATOM 677 C C . VAL A 1 90 ? 2.263 -4.855 12.451 1.00 98.44 90 VAL A C 1
ATOM 679 O O . VAL A 1 90 ? 2.637 -5.216 11.334 1.00 98.44 90 VAL A O 1
ATOM 682 N N . VAL A 1 91 ? 0.976 -4.721 12.769 1.00 98.69 91 VAL A N 1
ATOM 683 C CA . VAL A 1 91 ? -0.125 -4.920 11.820 1.00 98.69 91 VAL A CA 1
ATOM 684 C C . VAL A 1 91 ? -0.602 -3.569 11.291 1.00 98.69 91 VAL A C 1
ATOM 686 O O . VAL A 1 91 ? -1.062 -2.719 12.057 1.00 98.69 91 VAL A O 1
ATOM 689 N N . VAL A 1 92 ? -0.538 -3.377 9.975 1.00 98.69 92 VAL A N 1
ATOM 690 C CA . VAL A 1 92 ? -0.998 -2.153 9.303 1.00 98.69 92 VAL A CA 1
ATOM 691 C C . VAL A 1 92 ? -2.223 -2.469 8.457 1.00 98.69 92 VAL A C 1
ATOM 693 O O . VAL A 1 92 ? -2.202 -3.417 7.678 1.00 98.69 92 VAL A O 1
ATOM 696 N N . CYS A 1 93 ? -3.288 -1.679 8.596 1.00 98.75 93 CYS A N 1
ATOM 697 C CA . CYS A 1 93 ? -4.488 -1.780 7.771 1.00 98.75 93 CYS A CA 1
ATOM 698 C C . CYS A 1 93 ? -4.644 -0.558 6.871 1.00 98.75 93 CYS A C 1
ATOM 700 O O . CYS A 1 93 ? -4.727 0.560 7.378 1.00 98.75 93 CYS A O 1
ATOM 702 N N . VAL A 1 94 ? -4.712 -0.791 5.562 1.00 98.69 94 VAL A N 1
ATOM 703 C CA . VAL A 1 94 ? -4.960 0.236 4.542 1.00 98.69 94 VAL A CA 1
ATOM 704 C C . VAL A 1 94 ? -6.454 0.264 4.223 1.00 98.69 94 VAL A C 1
ATOM 706 O O . VAL A 1 94 ? -6.988 -0.737 3.741 1.00 98.69 94 VAL A O 1
ATOM 709 N N . VAL A 1 95 ? -7.130 1.381 4.496 1.00 98.62 95 VAL A N 1
ATOM 710 C CA . VAL A 1 95 ? -8.555 1.592 4.194 1.00 98.62 95 VAL A CA 1
ATOM 711 C C . VAL A 1 95 ? -8.687 2.537 2.998 1.00 98.62 95 VAL A C 1
ATOM 713 O O . VAL A 1 95 ? -8.755 3.750 3.160 1.00 98.62 95 VAL A O 1
ATOM 716 N N . ASP A 1 96 ? -8.721 1.985 1.784 1.00 98.50 96 ASP A N 1
ATOM 717 C CA . ASP A 1 96 ? -8.549 2.774 0.551 1.00 98.50 96 ASP A CA 1
ATOM 718 C C . ASP A 1 96 ? -9.320 2.171 -0.645 1.00 98.50 96 ASP A C 1
ATOM 720 O O . ASP A 1 96 ? -10.339 1.504 -0.451 1.00 98.50 96 ASP A O 1
ATOM 724 N N . SER A 1 97 ? -8.880 2.392 -1.887 1.00 98.50 97 SER A N 1
ATOM 725 C CA . SER A 1 97 ? -9.462 1.823 -3.112 1.00 98.50 97 SER A CA 1
ATOM 726 C C . SER A 1 97 ? -9.064 0.370 -3.391 1.00 98.50 97 SER A C 1
ATOM 728 O O . SER A 1 97 ? -9.584 -0.248 -4.318 1.00 98.50 97 SER A O 1
ATOM 730 N N . GLY A 1 98 ? -8.243 -0.232 -2.530 1.00 98.38 98 GLY A N 1
ATOM 731 C CA . GLY A 1 98 ? -7.835 -1.631 -2.617 1.00 98.38 98 GLY A CA 1
ATOM 732 C C . GLY A 1 98 ? -6.332 -1.779 -2.823 1.00 98.38 98 GLY A C 1
ATOM 733 O O . GLY A 1 98 ? -5.556 -0.932 -2.385 1.00 98.38 98 GLY A O 1
ATOM 734 N N . VAL A 1 99 ? -5.912 -2.887 -3.435 1.00 98.62 99 VAL A N 1
ATOM 735 C CA . VAL A 1 99 ? -4.503 -3.117 -3.790 1.00 98.62 99 VAL A CA 1
ATOM 736 C C . VAL A 1 99 ? -4.368 -4.024 -5.016 1.00 98.62 99 VAL A C 1
ATOM 738 O O . VAL A 1 99 ? -4.967 -5.099 -5.078 1.00 98.62 99 VAL A O 1
ATOM 741 N N . ASP A 1 100 ? -3.528 -3.630 -5.974 1.00 97.94 100 ASP A N 1
ATOM 742 C CA . ASP A 1 100 ? -3.086 -4.481 -7.080 1.00 97.94 100 ASP A CA 1
ATOM 743 C C . ASP A 1 100 ? -1.801 -5.243 -6.714 1.00 97.94 100 ASP A C 1
ATOM 745 O O . ASP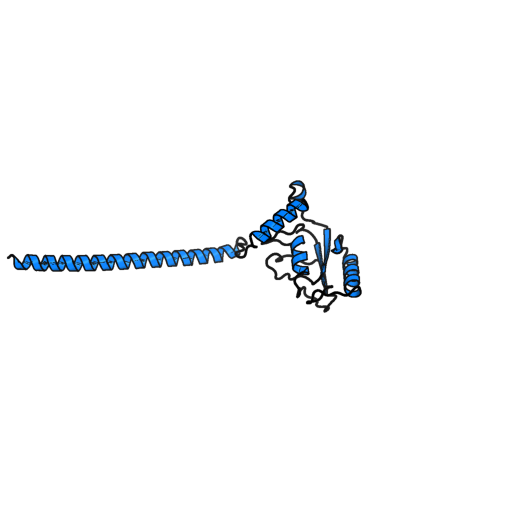 A 1 100 ? -0.677 -4.771 -6.900 1.00 97.94 100 ASP A O 1
ATOM 749 N N . LEU A 1 101 ? -1.962 -6.479 -6.237 1.00 96.94 101 LEU A N 1
ATOM 750 C CA . LEU A 1 101 ? -0.842 -7.390 -5.950 1.00 96.94 101 LEU A CA 1
ATOM 751 C C . LEU A 1 101 ? -0.149 -7.929 -7.220 1.00 96.94 101 LEU A C 1
ATOM 753 O O . LEU A 1 101 ? 0.873 -8.612 -7.134 1.00 96.94 101 LEU A O 1
ATOM 757 N N . GLY A 1 102 ? -0.685 -7.642 -8.412 1.00 95.50 102 GLY A N 1
ATOM 758 C CA . GLY A 1 102 ? -0.030 -7.908 -9.691 1.00 95.50 102 GLY A CA 1
ATOM 759 C C . GLY A 1 102 ? 1.092 -6.916 -10.018 1.00 95.50 102 GLY A C 1
ATOM 760 O O . GLY A 1 102 ? 1.949 -7.223 -10.863 1.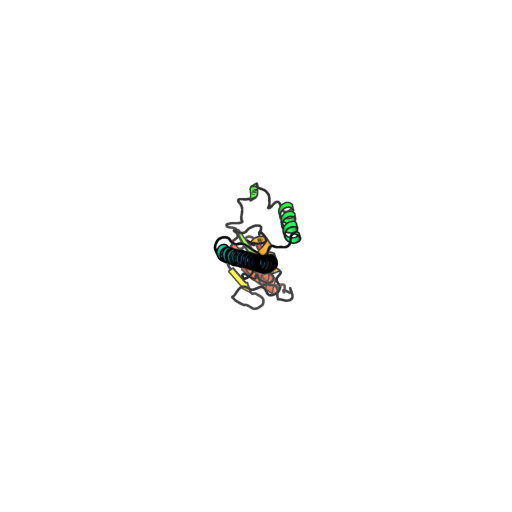00 95.50 102 GLY A O 1
ATOM 761 N N . HIS A 1 103 ? 1.124 -5.763 -9.337 1.00 94.56 103 HIS A N 1
ATOM 762 C CA . HIS A 1 103 ? 2.128 -4.725 -9.538 1.00 94.56 103 HIS A CA 1
ATOM 763 C C . HIS A 1 103 ? 3.550 -5.267 -9.279 1.00 94.56 103 HIS A C 1
ATOM 765 O O . HIS A 1 103 ? 3.775 -5.917 -8.256 1.00 94.56 103 HIS A O 1
ATOM 771 N N . PRO A 1 104 ? 4.545 -5.009 -10.158 1.00 92.19 104 PRO A N 1
ATOM 772 C CA . PRO A 1 104 ? 5.895 -5.565 -10.027 1.00 92.19 104 PRO A CA 1
ATOM 773 C C . PRO A 1 104 ? 6.556 -5.345 -8.663 1.00 92.19 104 PRO A C 1
ATOM 775 O O . PRO A 1 104 ? 7.167 -6.277 -8.149 1.00 92.19 104 PRO A O 1
ATOM 778 N N . ASP A 1 105 ? 6.379 -4.158 -8.079 1.00 93.38 105 ASP A N 1
ATOM 779 C CA . ASP A 1 105 ? 6.966 -3.785 -6.784 1.00 93.38 105 ASP A CA 1
ATOM 780 C C . ASP A 1 105 ? 6.175 -4.307 -5.570 1.00 93.38 105 ASP A C 1
ATOM 782 O O . ASP A 1 105 ? 6.617 -4.137 -4.440 1.00 93.38 105 ASP A O 1
ATOM 786 N N . LEU A 1 106 ? 5.009 -4.929 -5.777 1.00 95.94 106 LEU A N 1
ATOM 787 C CA . LEU A 1 106 ? 4.221 -5.581 -4.721 1.00 95.94 106 LEU A CA 1
ATOM 788 C C . LEU A 1 106 ? 4.241 -7.111 -4.854 1.00 95.94 106 LEU A C 1
ATOM 790 O O . LEU A 1 106 ? 3.535 -7.824 -4.139 1.00 95.94 106 LEU A O 1
ATOM 794 N N . ARG A 1 107 ? 5.061 -7.651 -5.764 1.00 89.81 107 ARG A N 1
ATOM 795 C CA . ARG A 1 107 ? 5.175 -9.098 -5.950 1.00 89.81 107 ARG A CA 1
ATOM 796 C C . ARG A 1 107 ? 5.757 -9.751 -4.706 1.00 89.81 107 ARG A C 1
ATOM 798 O O . ARG A 1 107 ? 6.857 -9.424 -4.282 1.00 89.81 107 ARG A O 1
ATOM 805 N N . GLY A 1 108 ? 5.044 -10.747 -4.190 1.00 90.50 108 GLY A N 1
ATOM 806 C CA . GLY A 1 108 ? 5.448 -11.474 -2.987 1.00 90.50 108 GLY A CA 1
ATOM 807 C C . GLY A 1 108 ? 4.960 -10.837 -1.688 1.00 90.50 108 GLY A C 1
ATOM 808 O O . GLY A 1 108 ? 5.153 -11.440 -0.638 1.00 90.50 108 GLY A O 1
ATOM 809 N N . VAL A 1 109 ? 4.287 -9.681 -1.749 1.00 95.69 109 VAL A N 1
ATOM 810 C CA . VAL A 1 109 ? 3.510 -9.176 -0.615 1.00 95.69 109 VAL A CA 1
ATOM 811 C C . VAL A 1 109 ? 2.322 -10.109 -0.399 1.00 95.69 109 VAL A C 1
ATOM 813 O O . VAL A 1 109 ? 1.515 -10.331 -1.304 1.00 95.69 109 VAL A O 1
ATOM 816 N N . GLU A 1 110 ? 2.214 -10.657 0.807 1.00 96.38 110 GLU A N 1
ATOM 817 C CA . GLU A 1 110 ? 1.076 -11.464 1.234 1.00 96.38 110 GLU A CA 1
ATOM 818 C C . GLU A 1 110 ? 0.202 -10.644 2.180 1.00 96.38 110 GLU A C 1
ATOM 820 O O . GLU A 1 110 ? 0.686 -10.050 3.144 1.00 96.38 110 GLU A O 1
ATOM 825 N N . LEU A 1 111 ? -1.104 -10.612 1.913 1.00 98.12 111 LEU A N 1
ATOM 826 C CA . LEU A 1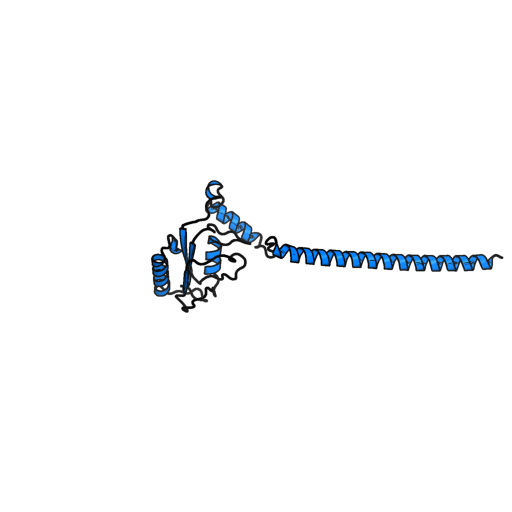 111 ? -2.044 -9.963 2.816 1.00 98.12 111 LEU A CA 1
ATOM 827 C C . LEU A 1 111 ? -2.356 -10.891 3.985 1.00 98.12 111 LEU A C 1
ATOM 829 O O . LEU A 1 111 ? -2.795 -12.027 3.798 1.00 98.12 111 LEU A O 1
ATOM 833 N N . ARG A 1 112 ? -2.243 -10.360 5.201 1.00 98.19 112 ARG A N 1
ATOM 834 C CA . ARG A 1 112 ? -2.801 -10.978 6.407 1.00 98.19 112 ARG A CA 1
ATOM 835 C C . ARG A 1 112 ? -4.325 -11.097 6.318 1.00 98.19 112 ARG A C 1
ATOM 837 O O . ARG A 1 112 ? -4.913 -11.994 6.921 1.00 98.19 112 ARG A O 1
ATOM 844 N N . GLY A 1 113 ? -4.965 -10.193 5.580 1.00 98.38 113 GLY A N 1
ATOM 845 C CA . GLY A 1 113 ? -6.409 -10.158 5.402 1.00 98.38 113 GLY A CA 1
ATOM 846 C C . GLY A 1 113 ? -6.840 -9.136 4.357 1.00 98.38 113 GLY A C 1
ATOM 847 O O . GLY A 1 113 ? -6.197 -8.104 4.169 1.00 98.38 113 GLY A O 1
ATOM 848 N N . TRP A 1 114 ? -7.962 -9.434 3.713 1.00 98.62 114 TRP A N 1
ATOM 849 C CA . TRP A 1 114 ? -8.598 -8.609 2.694 1.00 98.62 114 TRP A CA 1
ATOM 850 C C . TRP A 1 114 ? -10.083 -8.448 3.014 1.00 98.62 114 TRP A C 1
ATOM 852 O O . TRP A 1 114 ? -10.740 -9.405 3.439 1.00 98.62 114 TRP A O 1
ATOM 862 N N . ARG A 1 115 ? -10.614 -7.246 2.793 1.00 98.50 115 ARG A N 1
ATOM 863 C CA . ARG A 1 115 ? -12.051 -6.985 2.812 1.00 98.50 115 ARG A CA 1
ATOM 864 C C . ARG A 1 115 ? -12.418 -5.993 1.726 1.00 98.50 115 ARG A C 1
ATOM 866 O O . ARG A 1 115 ? -11.866 -4.907 1.672 1.00 98.50 115 ARG A O 1
ATOM 873 N N . ASP A 1 116 ? -13.426 -6.328 0.940 1.00 98.44 116 ASP A N 1
ATOM 874 C CA . ASP A 1 116 ? -14.051 -5.390 0.018 1.00 98.44 116 ASP A CA 1
ATOM 875 C C . ASP A 1 116 ? -15.418 -4.963 0.560 1.00 98.44 116 ASP A C 1
ATOM 877 O O . ASP A 1 116 ? -16.357 -5.759 0.616 1.00 98.44 116 ASP A O 1
ATOM 881 N N . SER A 1 117 ? -15.525 -3.707 0.988 1.00 97.00 117 SER A N 1
ATOM 882 C CA . SER A 1 117 ? -16.774 -3.103 1.465 1.00 97.00 117 SER A CA 1
ATOM 883 C C . SER A 1 117 ? -17.560 -2.400 0.348 1.00 97.00 117 SER A C 1
ATOM 885 O O . SER A 1 117 ? -18.647 -1.889 0.618 1.00 97.00 117 SER A O 1
ATOM 887 N N . ILE A 1 118 ? -17.037 -2.372 -0.885 1.00 97.62 118 ILE A N 1
ATOM 888 C CA . ILE A 1 118 ? -17.679 -1.775 -2.062 1.00 97.62 118 ILE A CA 1
ATOM 889 C C . ILE A 1 118 ? -18.436 -2.843 -2.855 1.00 97.62 118 ILE A C 1
ATOM 891 O O . ILE A 1 118 ? -19.662 -2.779 -2.953 1.00 97.62 118 ILE A O 1
ATOM 895 N N . ASN A 1 119 ? -17.728 -3.849 -3.377 1.00 96.94 119 ASN A N 1
ATOM 896 C CA . ASN A 1 119 ? -18.314 -4.879 -4.245 1.00 96.94 119 ASN A CA 1
ATOM 897 C C . ASN A 1 119 ? -18.398 -6.263 -3.583 1.00 96.94 119 ASN A C 1
ATOM 899 O O . ASN A 1 119 ? -19.063 -7.156 -4.114 1.00 96.94 119 ASN A O 1
ATOM 903 N N . GLY A 1 120 ? -17.763 -6.451 -2.422 1.00 97.12 120 GLY A N 1
ATOM 904 C CA . GLY A 1 120 ? -17.740 -7.732 -1.715 1.00 97.12 120 GLY A CA 1
ATOM 905 C C . GLY A 1 120 ? -16.965 -8.831 -2.444 1.00 97.12 120 GLY A C 1
ATOM 906 O O . GLY A 1 120 ? -17.284 -10.006 -2.269 1.00 97.12 120 GLY A O 1
ATOM 907 N N . ILE A 1 121 ? -15.991 -8.467 -3.282 1.00 98.19 121 ILE A N 1
ATOM 908 C CA . ILE A 1 121 ? -15.136 -9.420 -3.997 1.00 98.19 121 ILE A CA 1
ATOM 909 C C . ILE A 1 121 ? -14.090 -9.988 -3.027 1.00 98.19 121 ILE A C 1
ATOM 911 O O . ILE A 1 121 ? -13.483 -9.254 -2.245 1.00 98.19 121 ILE A O 1
ATOM 915 N N . GLU A 1 122 ? -13.896 -11.309 -3.052 1.00 97.38 122 GLU A N 1
ATOM 916 C CA . GLU A 1 122 ? -13.005 -12.011 -2.115 1.00 97.38 122 GLU A CA 1
ATOM 917 C C . GLU A 1 122 ? -11.528 -11.927 -2.526 1.00 97.38 122 GLU A C 1
ATOM 919 O O . GLU A 1 122 ? -10.642 -12.026 -1.677 1.00 97.38 122 GLU A O 1
ATOM 924 N N . GLU A 1 123 ? -11.251 -11.723 -3.812 1.00 97.56 123 GLU A N 1
ATOM 925 C CA . GLU A 1 123 ? -9.910 -11.520 -4.345 1.00 97.56 123 GLU A CA 1
ATOM 926 C C . GLU A 1 123 ? -9.481 -10.042 -4.270 1.00 97.56 123 GLU A C 1
ATOM 928 O O . GLU A 1 123 ? -10.266 -9.173 -4.647 1.00 97.56 123 GLU A O 1
ATOM 933 N N . PRO A 1 124 ? -8.237 -9.732 -3.851 1.00 98.06 124 PRO A N 1
ATOM 934 C CA . PRO A 1 124 ? -7.716 -8.368 -3.861 1.00 98.06 124 PRO A CA 1
ATOM 935 C C . PRO A 1 124 ? -7.613 -7.778 -5.267 1.00 98.06 124 PRO A C 1
ATOM 937 O O . PRO A 1 124 ? -7.145 -8.434 -6.201 1.00 98.06 124 PRO A O 1
ATOM 940 N N . TYR A 1 125 ? -8.018 -6.520 -5.389 1.00 98.44 125 TYR A N 1
ATOM 941 C CA . TYR A 1 125 ? -7.895 -5.717 -6.599 1.00 98.44 125 TYR A CA 1
ATOM 942 C C . TYR A 1 125 ? -7.861 -4.234 -6.234 1.00 98.44 125 TYR A C 1
ATOM 944 O O . TYR A 1 125 ? -8.219 -3.845 -5.120 1.00 98.44 125 TYR A O 1
ATOM 952 N N . ASP A 1 126 ? -7.451 -3.416 -7.195 1.00 98.56 126 ASP A N 1
ATOM 953 C CA . ASP A 1 126 ? -7.578 -1.965 -7.157 1.00 98.56 126 ASP A CA 1
ATOM 954 C C . ASP A 1 126 ? -7.935 -1.481 -8.562 1.00 98.56 126 ASP A C 1
ATOM 956 O O . ASP A 1 126 ? -7.234 -1.777 -9.532 1.00 98.56 126 ASP A O 1
ATOM 960 N N . ASP A 1 127 ? -9.064 -0.798 -8.676 1.00 98.12 127 ASP A N 1
ATOM 961 C CA . ASP A 1 127 ? -9.613 -0.257 -9.916 1.00 98.12 127 ASP A CA 1
ATOM 962 C C . ASP A 1 127 ? -9.528 1.275 -9.995 1.00 98.12 127 ASP A C 1
ATOM 964 O O . ASP A 1 127 ? -9.921 1.847 -11.011 1.00 98.12 127 ASP A O 1
ATOM 968 N N . GLU A 1 128 ? -8.940 1.927 -8.986 1.00 98.31 128 GLU A N 1
ATOM 969 C CA . GLU A 1 128 ? -8.681 3.371 -8.973 1.00 98.31 128 GLU A CA 1
ATOM 970 C C . GLU A 1 128 ? -7.165 3.662 -8.966 1.00 98.31 128 GLU A C 1
ATOM 972 O O . GLU A 1 128 ? -6.673 4.416 -9.811 1.00 98.31 128 GLU A O 1
ATOM 977 N N . GLY A 1 129 ? -6.401 2.977 -8.104 1.00 97.81 129 GLY A N 1
ATOM 978 C CA . GLY A 1 129 ? -4.933 3.003 -8.049 1.00 97.81 129 GLY A CA 1
ATOM 979 C C . GLY A 1 129 ? -4.323 3.695 -6.821 1.00 97.81 129 GLY A C 1
ATOM 980 O O . GLY A 1 129 ? -3.145 3.468 -6.518 1.00 97.81 129 GLY A O 1
ATOM 981 N N . HIS A 1 130 ? -5.077 4.531 -6.105 1.00 98.06 130 HIS A N 1
ATOM 982 C CA . HIS A 1 130 ? -4.627 5.244 -4.908 1.00 98.06 130 HIS A CA 1
ATOM 983 C C . HIS A 1 130 ? -4.222 4.270 -3.799 1.00 98.06 130 HIS A C 1
ATOM 985 O O . HIS A 1 130 ? -3.109 4.381 -3.284 1.00 98.06 130 HIS A O 1
ATOM 991 N N . GLY A 1 131 ? -5.040 3.254 -3.510 1.00 98.25 131 GLY A N 1
ATOM 992 C CA . GLY A 1 131 ? -4.753 2.227 -2.510 1.00 98.25 131 GLY A CA 1
ATOM 993 C C . GLY A 1 131 ? -3.486 1.422 -2.812 1.00 98.25 131 GLY A C 1
ATOM 994 O O . GLY A 1 131 ? -2.681 1.156 -1.913 1.00 98.25 131 GLY A O 1
ATOM 995 N N . THR A 1 132 ? -3.223 1.121 -4.084 1.00 98.31 132 THR A N 1
ATOM 996 C CA . THR A 1 132 ? -1.968 0.493 -4.528 1.00 98.31 132 THR A CA 1
ATOM 997 C C . THR A 1 132 ? -0.769 1.410 -4.305 1.00 98.31 132 THR A C 1
ATOM 999 O O . THR A 1 132 ? 0.256 0.965 -3.785 1.00 98.31 132 THR A O 1
ATOM 1002 N N . ALA A 1 133 ? -0.880 2.697 -4.650 1.00 96.75 133 ALA A N 1
ATOM 1003 C CA . ALA A 1 133 ? 0.185 3.671 -4.413 1.00 96.75 133 ALA A CA 1
ATOM 1004 C C . ALA A 1 133 ? 0.477 3.835 -2.912 1.00 96.75 133 ALA A C 1
ATOM 1006 O O . ALA A 1 133 ? 1.634 3.870 -2.492 1.00 96.75 133 ALA A O 1
ATOM 1007 N N . MET A 1 134 ? -0.582 3.880 -2.108 1.00 97.44 134 MET A N 1
ATOM 1008 C CA . MET A 1 134 ? -0.550 3.979 -0.655 1.00 97.44 134 MET A CA 1
ATOM 1009 C C . MET A 1 134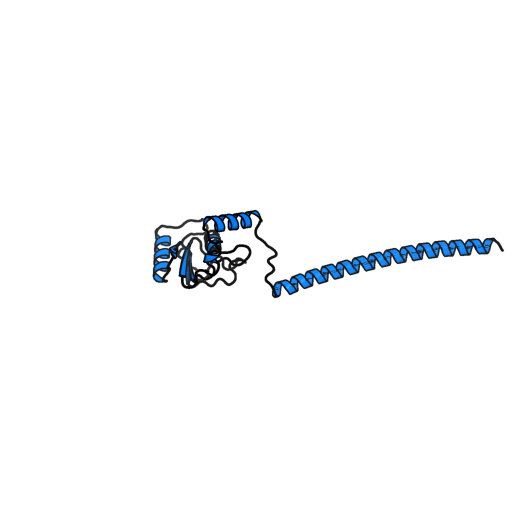 ? 0.100 2.755 -0.010 1.00 97.44 134 MET A C 1
ATOM 1011 O O . MET A 1 134 ? 1.022 2.887 0.795 1.00 97.44 134 MET A O 1
ATOM 1015 N N . THR A 1 135 ? -0.294 1.561 -0.443 1.00 98.12 135 THR A N 1
ATOM 1016 C CA . THR A 1 135 ? 0.344 0.302 -0.045 1.00 98.12 135 THR A CA 1
ATOM 1017 C C . THR A 1 135 ? 1.820 0.277 -0.446 1.00 98.12 135 THR A C 1
ATOM 1019 O O . THR A 1 135 ? 2.670 -0.153 0.334 1.00 98.12 135 THR A O 1
ATOM 1022 N N . GLY A 1 136 ? 2.152 0.796 -1.631 1.00 96.94 136 GLY A N 1
ATOM 1023 C CA . GLY A 1 136 ? 3.523 0.887 -2.124 1.00 96.94 136 GLY A CA 1
ATOM 1024 C C . GLY A 1 136 ? 4.445 1.691 -1.207 1.00 96.94 136 GLY A C 1
ATOM 1025 O O . GLY A 1 136 ? 5.533 1.224 -0.885 1.00 96.94 136 GLY A O 1
ATOM 1026 N N . ILE A 1 137 ? 3.988 2.840 -0.694 1.00 95.69 137 ILE A N 1
ATOM 1027 C CA . ILE A 1 137 ? 4.756 3.648 0.276 1.00 95.69 137 ILE A CA 1
ATOM 1028 C C . ILE A 1 137 ? 5.146 2.823 1.513 1.00 95.69 137 ILE A C 1
ATOM 1030 O O . ILE A 1 137 ? 6.195 3.059 2.115 1.00 95.69 137 ILE A O 1
ATOM 1034 N N . ILE A 1 138 ? 4.324 1.846 1.896 1.00 96.88 138 ILE A N 1
ATOM 1035 C CA . ILE A 1 138 ? 4.544 1.032 3.090 1.00 96.88 138 ILE A CA 1
ATOM 1036 C C . ILE A 1 138 ? 5.454 -0.157 2.771 1.00 96.88 138 ILE A C 1
ATOM 1038 O O . ILE A 1 138 ? 6.473 -0.323 3.438 1.00 96.88 138 ILE A O 1
ATOM 1042 N N . VAL A 1 139 ? 5.117 -0.973 1.767 1.00 97.44 139 VAL A N 1
ATOM 1043 C CA . VAL A 1 139 ? 5.704 -2.319 1.610 1.00 97.44 139 VAL A CA 1
ATOM 1044 C C . VAL A 1 139 ? 6.353 -2.607 0.258 1.00 97.44 139 VAL A C 1
ATOM 1046 O O . VAL A 1 139 ? 6.774 -3.741 0.043 1.00 97.44 139 VAL A O 1
ATOM 1049 N N . SER A 1 140 ? 6.446 -1.642 -0.664 1.00 95.81 140 SER A N 1
ATOM 1050 C CA . SER A 1 140 ? 7.004 -1.937 -1.989 1.00 95.81 140 SER A CA 1
ATOM 1051 C C . SER A 1 140 ? 8.447 -2.442 -1.915 1.00 95.81 140 SER A C 1
ATOM 1053 O O . SER A 1 140 ? 9.265 -1.913 -1.163 1.00 95.81 140 SER A O 1
ATOM 1055 N N . ASP A 1 141 ? 8.775 -3.451 -2.717 1.00 92.81 141 ASP A N 1
ATOM 1056 C CA . ASP A 1 141 ? 10.115 -4.027 -2.814 1.00 92.81 141 ASP A CA 1
ATOM 1057 C C . ASP A 1 141 ? 10.508 -4.213 -4.282 1.00 92.81 141 ASP A C 1
ATOM 1059 O O . ASP A 1 141 ? 10.374 -5.288 -4.869 1.00 92.81 141 ASP A O 1
ATOM 1063 N N . GLY A 1 142 ? 10.947 -3.126 -4.918 1.00 90.38 142 GLY A N 1
ATOM 1064 C CA . GLY A 1 142 ? 11.292 -3.159 -6.334 1.00 90.38 142 GLY A CA 1
ATOM 1065 C C . GLY A 1 142 ? 11.909 -1.865 -6.842 1.00 90.38 142 GLY A C 1
ATOM 1066 O O . GLY A 1 142 ? 13.002 -1.473 -6.438 1.00 90.38 142 GLY A O 1
ATOM 1067 N N . GLY A 1 143 ? 11.249 -1.234 -7.810 1.00 89.88 143 GLY A N 1
ATOM 1068 C CA . GLY A 1 143 ? 11.649 0.066 -8.332 1.00 89.88 143 GLY A CA 1
ATOM 1069 C C . GLY A 1 143 ? 11.656 1.157 -7.260 1.00 89.88 143 GLY A C 1
ATOM 1070 O O . GLY A 1 143 ? 12.591 1.963 -7.238 1.00 89.88 143 GLY A O 1
ATOM 1071 N N . LEU A 1 144 ? 10.629 1.177 -6.408 1.00 91.25 144 LEU A N 1
ATOM 1072 C CA . LEU A 1 144 ? 10.544 1.998 -5.201 1.00 91.25 144 LEU A CA 1
ATOM 1073 C C . LEU A 1 144 ? 10.641 1.128 -3.942 1.00 91.25 144 LEU A C 1
ATOM 1075 O O . LEU A 1 144 ? 10.256 -0.045 -3.944 1.00 91.25 144 LEU A O 1
ATOM 1079 N N . ASP A 1 145 ? 11.112 1.732 -2.854 1.00 91.31 145 ASP A N 1
ATOM 1080 C CA . ASP A 1 145 ? 11.252 1.071 -1.557 1.00 91.31 145 ASP A CA 1
ATOM 1081 C C . ASP A 1 145 ? 10.230 1.605 -0.556 1.00 91.31 145 ASP A C 1
ATOM 1083 O O . ASP A 1 145 ? 10.239 2.791 -0.213 1.00 91.31 145 ASP A O 1
ATOM 1087 N N . GLY A 1 146 ? 9.391 0.700 -0.058 1.00 94.44 146 GLY A N 1
ATOM 1088 C CA . GLY A 1 146 ? 8.479 0.957 1.042 1.00 94.44 146 GLY A CA 1
ATOM 1089 C C . GLY A 1 146 ? 9.220 1.149 2.365 1.00 94.44 146 GLY A C 1
ATOM 1090 O O . GLY A 1 146 ? 10.309 0.610 2.581 1.00 94.44 146 GLY A O 1
ATOM 1091 N N . VAL A 1 147 ? 8.613 1.921 3.264 1.00 94.62 147 VAL A N 1
ATOM 1092 C CA . VAL A 1 147 ? 9.196 2.302 4.560 1.00 94.62 147 VAL A CA 1
ATOM 1093 C C . VAL A 1 147 ? 9.276 1.123 5.542 1.00 94.62 147 VAL A C 1
ATOM 1095 O O . VAL A 1 147 ? 10.188 1.071 6.363 1.00 94.62 147 VAL A O 1
ATOM 1098 N N . ALA A 1 148 ? 8.329 0.184 5.490 1.00 95.62 148 ALA A N 1
ATOM 1099 C CA . ALA A 1 148 ? 8.147 -0.861 6.495 1.00 95.62 148 ALA A CA 1
ATOM 1100 C C . ALA A 1 148 ? 7.718 -2.197 5.859 1.00 95.62 148 ALA A C 1
ATOM 1102 O O . ALA A 1 148 ? 6.601 -2.671 6.036 1.00 95.62 148 ALA A O 1
ATOM 1103 N N . LYS A 1 149 ? 8.631 -2.826 5.112 1.00 95.62 149 LYS A N 1
ATOM 1104 C CA . LYS A 1 149 ? 8.372 -4.054 4.331 1.00 95.62 149 LYS A CA 1
ATOM 1105 C C . LYS A 1 149 ? 8.059 -5.310 5.162 1.00 95.62 149 LYS A C 1
ATOM 1107 O O . LYS A 1 149 ? 7.641 -6.315 4.604 1.00 95.62 149 LYS A O 1
ATOM 1112 N N . GLY A 1 150 ? 8.316 -5.286 6.469 1.00 96.50 150 GLY A N 1
ATOM 1113 C CA . GLY A 1 150 ? 8.116 -6.413 7.386 1.00 96.50 150 GLY A CA 1
ATOM 1114 C C . GLY A 1 150 ? 6.778 -6.406 8.126 1.00 96.50 150 GLY A C 1
ATOM 1115 O O . GLY A 1 150 ? 6.565 -7.278 8.964 1.00 96.50 150 GLY A O 1
ATOM 1116 N N . VAL A 1 151 ? 5.906 -5.425 7.874 1.00 98.19 151 VAL A N 1
ATOM 1117 C CA . VAL A 1 151 ? 4.590 -5.358 8.524 1.00 98.19 151 VAL A CA 1
ATOM 1118 C C . VAL A 1 151 ? 3.667 -6.472 8.043 1.00 98.19 151 VAL A C 1
ATOM 1120 O O . VAL A 1 151 ? 3.713 -6.900 6.890 1.00 98.19 151 VAL A O 1
ATOM 1123 N N . ASP A 1 152 ? 2.754 -6.872 8.917 1.00 98.44 152 ASP A N 1
ATOM 1124 C CA . ASP A 1 152 ? 1.594 -7.664 8.538 1.00 98.44 152 ASP A CA 1
ATOM 1125 C C . ASP A 1 152 ? 0.554 -6.740 7.887 1.00 98.44 152 ASP A C 1
ATOM 1127 O O . ASP A 1 152 ? -0.019 -5.872 8.552 1.00 98.44 152 ASP A O 1
ATOM 1131 N N . LEU A 1 153 ? 0.295 -6.922 6.591 1.00 98.56 153 LEU A N 1
ATOM 1132 C CA . LEU A 1 153 ? -0.565 -6.019 5.828 1.00 98.56 153 LEU A CA 1
ATOM 1133 C C . LEU A 1 153 ? -2.015 -6.518 5.753 1.00 98.56 153 LEU A C 1
ATOM 1135 O O . LEU A 1 153 ? -2.301 -7.595 5.231 1.00 98.56 153 LEU A O 1
ATOM 1139 N N . LEU A 1 154 ? -2.944 -5.701 6.233 1.00 98.81 154 LEU A N 1
ATOM 1140 C CA . LEU A 1 154 ? -4.377 -5.814 5.990 1.00 98.81 154 LEU A CA 1
ATOM 1141 C C . LEU A 1 154 ? -4.788 -4.761 4.957 1.00 98.81 154 LEU A C 1
ATOM 1143 O O . LEU A 1 154 ? -4.301 -3.631 4.998 1.00 98.81 154 LEU A O 1
ATOM 1147 N N . VAL A 1 155 ? -5.726 -5.092 4.073 1.00 98.75 155 VAL A N 1
ATOM 1148 C CA . VAL A 1 155 ? -6.313 -4.108 3.151 1.00 98.75 155 VAL A CA 1
ATOM 1149 C C . VAL A 1 155 ? -7.830 -4.215 3.177 1.00 98.75 155 VAL A C 1
ATOM 1151 O O . VAL A 1 155 ? -8.393 -5.300 3.025 1.00 98.75 155 VAL A O 1
ATOM 1154 N N . ALA A 1 156 ? -8.488 -3.078 3.375 1.00 98.69 156 ALA A N 1
ATOM 1155 C CA . ALA A 1 156 ? -9.928 -2.937 3.316 1.00 98.69 156 ALA A CA 1
ATOM 1156 C C . ALA A 1 156 ? -10.304 -1.926 2.224 1.00 98.69 156 ALA A C 1
ATOM 1158 O O . ALA A 1 156 ? -10.115 -0.723 2.390 1.00 98.69 156 ALA A O 1
ATOM 1159 N N . LYS A 1 157 ? -10.859 -2.401 1.107 1.00 98.56 157 LYS A N 1
ATOM 1160 C CA . LYS A 1 157 ? -11.403 -1.524 0.071 1.00 98.56 157 LYS A CA 1
ATOM 1161 C C . LYS A 1 157 ? -12.681 -0.861 0.585 1.00 98.56 157 LYS A C 1
ATOM 1163 O O . LYS A 1 157 ? -13.687 -1.530 0.824 1.00 98.56 157 LYS A O 1
ATOM 1168 N N . ALA A 1 158 ? -12.630 0.453 0.757 1.00 98.38 158 ALA A N 1
ATOM 1169 C CA . ALA A 1 158 ? -13.731 1.301 1.211 1.00 98.38 158 ALA A CA 1
ATOM 1170 C C . ALA A 1 158 ? -14.048 2.452 0.242 1.00 98.38 158 ALA A C 1
ATOM 1172 O O . ALA A 1 158 ? -15.023 3.177 0.477 1.00 98.38 158 ALA A O 1
AT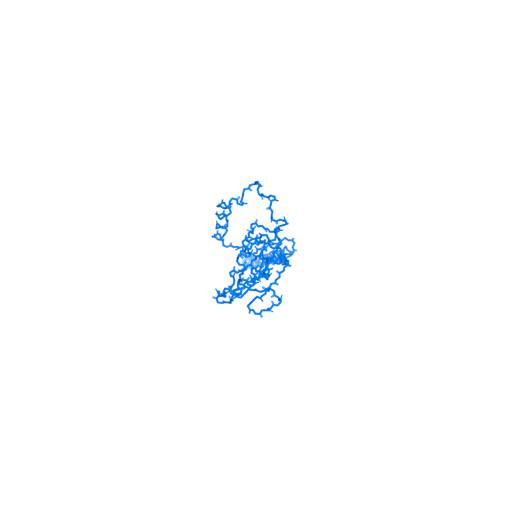OM 1173 N N . ILE A 1 159 ? -13.233 2.591 -0.811 1.00 98.19 159 ILE A N 1
ATOM 1174 C CA . ILE A 1 159 ? -13.317 3.592 -1.876 1.00 98.19 159 ILE A CA 1
ATOM 1175 C C . ILE A 1 159 ? -13.520 2.877 -3.226 1.00 98.19 159 ILE A C 1
ATOM 1177 O O . ILE A 1 159 ? -12.904 1.838 -3.479 1.00 98.19 159 ILE A O 1
ATOM 1181 N N . ASP A 1 160 ? -14.414 3.386 -4.070 1.00 97.81 160 ASP A N 1
ATOM 1182 C CA . ASP A 1 160 ? -14.734 2.843 -5.396 1.00 97.81 160 ASP A CA 1
ATOM 1183 C C . ASP A 1 160 ? -13.765 3.310 -6.504 1.00 97.81 160 ASP A C 1
ATOM 1185 O O . ASP A 1 160 ? -12.764 3.976 -6.236 1.00 97.81 160 ASP A O 1
ATOM 1189 N N . ASP A 1 161 ? -14.053 2.918 -7.747 1.00 97.94 161 ASP A N 1
ATOM 1190 C CA . ASP A 1 161 ? -13.262 3.212 -8.949 1.00 97.94 161 ASP A CA 1
ATOM 1191 C C . ASP A 1 161 ? -13.268 4.699 -9.350 1.00 97.94 161 ASP A C 1
ATOM 1193 O O . ASP A 1 161 ? -12.417 5.146 -10.120 1.00 97.94 161 ASP A O 1
ATOM 1197 N N . GLU A 1 162 ? -14.201 5.491 -8.815 1.00 97.62 162 GLU A N 1
ATOM 1198 C CA . GLU A 1 162 ? -14.260 6.944 -8.993 1.00 97.62 162 GLU A CA 1
ATOM 1199 C C . GLU A 1 162 ? -13.591 7.709 -7.836 1.00 97.62 162 GLU A C 1
ATOM 1201 O O . GLU A 1 162 ? -13.661 8.944 -7.788 1.00 97.62 162 GLU A O 1
ATOM 1206 N N . GLY A 1 163 ? -12.955 7.004 -6.894 1.00 95.88 163 GLY A N 1
ATOM 1207 C CA . GLY A 1 163 ? -12.333 7.609 -5.719 1.00 95.88 163 GLY A CA 1
ATOM 1208 C C . GLY A 1 163 ? -13.352 8.054 -4.666 1.00 95.88 163 GLY A C 1
ATOM 1209 O O . GLY A 1 163 ? -13.074 8.966 -3.881 1.00 95.88 163 GLY A O 1
ATOM 1210 N N . GLN A 1 164 ? -14.550 7.459 -4.648 1.00 96.06 164 GLN A N 1
ATOM 1211 C CA . GLN A 1 164 ? -15.627 7.815 -3.729 1.00 96.06 164 GLN A CA 1
ATOM 1212 C C . GLN A 1 164 ? -15.863 6.727 -2.681 1.00 96.06 164 GLN A C 1
ATOM 1214 O O . GLN A 1 164 ? -15.839 5.531 -2.944 1.00 96.06 164 GLN A O 1
ATOM 1219 N N . GLY A 1 165 ? -16.128 7.159 -1.452 1.00 94.69 165 GLY A N 1
ATOM 1220 C CA . GLY A 1 165 ? -16.516 6.293 -0.346 1.00 94.69 165 GLY A CA 1
ATOM 1221 C C . GLY A 1 165 ? -17.610 6.954 0.475 1.00 94.69 165 GLY A C 1
ATOM 1222 O O . GLY A 1 165 ? -17.754 8.178 0.483 1.00 94.69 165 GLY A O 1
ATOM 1223 N N . THR A 1 166 ? -18.397 6.146 1.177 1.00 96.81 166 THR A N 1
ATOM 1224 C CA . THR A 1 166 ? -19.390 6.654 2.128 1.00 96.81 166 THR A CA 1
ATOM 1225 C C . THR A 1 166 ? -18.849 6.554 3.547 1.00 96.81 166 THR A C 1
ATOM 1227 O O . THR A 1 166 ? -18.085 5.643 3.860 1.00 96.81 166 THR A O 1
ATOM 1230 N N . ASP A 1 167 ? -19.319 7.421 4.444 1.00 97.12 167 ASP A N 1
ATOM 1231 C CA . ASP A 1 167 ? -18.967 7.335 5.868 1.00 97.12 167 ASP A CA 1
ATOM 1232 C C . ASP A 1 167 ? -19.243 5.933 6.447 1.00 97.12 167 ASP A C 1
ATOM 1234 O O . ASP A 1 167 ? -18.493 5.446 7.288 1.00 97.12 167 ASP A O 1
ATOM 1238 N N . GLY A 1 168 ? -20.300 5.263 5.969 1.00 97.44 168 GLY A N 1
ATOM 1239 C CA . GLY A 1 168 ? -20.646 3.901 6.376 1.00 97.44 168 GLY A CA 1
ATOM 1240 C C . GLY A 1 168 ? -19.624 2.861 5.916 1.00 97.44 168 GLY A C 1
ATOM 1241 O O . GLY A 1 168 ? -19.136 2.092 6.737 1.00 97.44 168 GLY A O 1
ATOM 1242 N N . THR A 1 169 ? -19.253 2.863 4.631 1.00 95.88 169 THR A N 1
ATOM 1243 C CA . THR A 1 169 ? -18.279 1.898 4.086 1.00 95.88 169 THR A CA 1
ATOM 1244 C C . THR A 1 169 ? -16.893 2.078 4.699 1.00 95.88 169 THR A C 1
ATOM 1246 O O . THR A 1 169 ? -16.217 1.088 4.985 1.00 95.88 169 THR A O 1
ATOM 1249 N N . VAL A 1 170 ? -16.485 3.323 4.965 1.00 97.62 170 VAL A N 1
ATOM 1250 C CA . VAL A 1 170 ? -15.225 3.620 5.661 1.00 97.62 170 VAL A CA 1
ATOM 1251 C C . VAL A 1 170 ? -15.295 3.166 7.120 1.00 97.62 170 VAL A C 1
ATOM 1253 O O . VAL A 1 170 ? -14.408 2.442 7.565 1.00 97.62 170 VAL A O 1
ATOM 1256 N N . SER A 1 171 ? -16.359 3.510 7.856 1.00 97.75 171 SER A N 1
ATOM 1257 C CA . SER A 1 171 ? -16.521 3.098 9.260 1.00 97.75 171 SER A CA 1
ATOM 1258 C C . SER A 1 171 ? -16.518 1.576 9.420 1.00 97.75 171 SER A C 1
ATOM 1260 O O . SER A 1 171 ? -15.816 1.057 10.284 1.00 97.75 171 SER A O 1
ATOM 1262 N N . ASP A 1 172 ? -17.246 0.852 8.568 1.00 97.44 172 ASP A N 1
ATOM 1263 C CA . ASP A 1 172 ? -17.304 -0.614 8.608 1.00 97.44 172 ASP A CA 1
ATOM 1264 C C . ASP A 1 172 ? -15.939 -1.260 8.312 1.00 97.44 172 ASP A C 1
ATOM 1266 O O . ASP A 1 172 ? -15.612 -2.329 8.841 1.00 97.44 172 ASP A O 1
ATOM 1270 N N . SER A 1 173 ? -15.133 -0.615 7.466 1.00 98.19 173 SER A N 1
ATOM 1271 C CA . SER A 1 173 ? -13.783 -1.064 7.114 1.00 98.19 173 SER A CA 1
ATOM 1272 C C . SER A 1 173 ? -12.789 -0.803 8.248 1.00 98.19 173 SER A C 1
ATOM 1274 O O . SER A 1 173 ? -12.014 -1.692 8.595 1.00 98.19 173 SER A O 1
ATOM 1276 N N . VAL A 1 174 ? -12.878 0.357 8.906 1.00 98.50 174 VAL A N 1
ATOM 1277 C CA . VAL A 1 174 ? -12.107 0.664 10.123 1.00 98.50 174 VAL A CA 1
ATOM 1278 C C . VAL A 1 174 ? -12.445 -0.323 11.241 1.00 98.50 174 VAL A C 1
ATOM 1280 O O . VAL A 1 174 ? -11.541 -0.902 11.845 1.00 98.50 174 VAL A O 1
ATOM 1283 N N . ASP A 1 175 ? -13.731 -0.588 11.484 1.00 98.56 175 ASP A N 1
ATOM 1284 C CA . ASP A 1 175 ? -14.168 -1.561 12.492 1.00 98.56 175 ASP A CA 1
ATOM 1285 C C . ASP A 1 175 ? -13.623 -2.964 12.206 1.00 98.56 175 ASP A C 1
ATOM 1287 O O . ASP A 1 175 ? -13.267 -3.703 13.129 1.00 98.56 175 ASP A O 1
ATOM 1291 N N . TRP A 1 176 ? -13.537 -3.346 10.931 1.00 98.62 176 TRP A N 1
ATOM 1292 C CA . TRP A 1 176 ? -12.918 -4.602 10.529 1.00 98.62 176 TRP A CA 1
ATOM 1293 C C . TRP A 1 176 ? -11.416 -4.630 10.811 1.00 98.62 176 TRP A C 1
ATOM 1295 O O . TRP A 1 176 ? -10.949 -5.600 11.405 1.00 98.62 176 TRP A O 1
ATOM 1305 N N . CYS A 1 177 ? -10.675 -3.572 10.467 1.00 98.69 177 CYS A N 1
ATOM 1306 C CA . CYS A 1 177 ? -9.247 -3.463 10.776 1.00 98.69 177 CYS A CA 1
ATOM 1307 C C . CYS A 1 177 ? -8.984 -3.624 12.282 1.00 98.69 177 CYS A C 1
ATOM 1309 O O . CYS A 1 177 ? -8.110 -4.393 12.688 1.00 98.69 177 CYS A O 1
ATOM 1311 N N . VAL A 1 178 ? -9.789 -2.963 13.124 1.00 98.62 178 VAL A N 1
ATOM 1312 C CA . VAL A 1 178 ? -9.710 -3.093 14.589 1.00 98.62 178 VAL A CA 1
ATOM 1313 C C . VAL A 1 178 ? -9.952 -4.540 15.025 1.00 98.62 178 VAL A C 1
ATOM 1315 O O . VAL A 1 178 ? -9.210 -5.072 15.849 1.00 98.62 178 VAL A O 1
ATOM 1318 N N . GLN A 1 179 ? -10.956 -5.213 14.456 1.00 98.56 179 GLN A N 1
ATOM 1319 C CA . GLN A 1 179 ? -11.251 -6.618 14.764 1.00 98.56 179 GLN A CA 1
ATOM 1320 C C . GLN A 1 179 ? -10.140 -7.581 14.329 1.00 98.56 179 GLN A C 1
ATOM 1322 O O . GLN A 1 179 ? -9.942 -8.605 14.983 1.00 98.56 179 GLN A O 1
ATOM 1327 N N . GLN A 1 180 ? -9.410 -7.263 13.257 1.00 98.44 180 GLN A N 1
ATOM 1328 C CA . GLN A 1 180 ? -8.242 -8.030 12.814 1.00 98.44 180 GLN A CA 1
ATOM 1329 C C . GLN A 1 180 ? -6.975 -7.742 13.638 1.00 98.44 180 GLN A C 1
ATOM 1331 O O . GLN A 1 180 ? -5.968 -8.433 13.468 1.00 98.44 180 GLN A O 1
ATOM 1336 N N . GLY A 1 181 ? -7.032 -6.774 14.559 1.00 98.31 181 GLY A N 1
ATOM 1337 C CA . GLY A 1 181 ? -5.924 -6.418 15.439 1.00 98.31 181 GLY A CA 1
ATOM 1338 C C . GLY A 1 181 ? -4.901 -5.489 14.792 1.00 98.31 181 GLY A C 1
ATOM 1339 O O . GLY A 1 181 ? -3.720 -5.626 15.083 1.00 98.31 181 GLY A O 1
ATOM 1340 N N . ALA A 1 182 ? -5.336 -4.582 13.912 1.00 98.62 182 ALA A N 1
ATOM 1341 C CA . ALA A 1 182 ? -4.465 -3.550 13.358 1.00 98.62 182 ALA A CA 1
ATOM 1342 C C . ALA A 1 182 ? -3.901 -2.635 14.462 1.00 98.62 182 ALA A C 1
ATOM 1344 O O . ALA A 1 182 ? -4.656 -2.110 15.283 1.00 98.62 182 ALA A O 1
ATOM 1345 N N . ASP A 1 183 ? -2.587 -2.412 14.445 1.00 98.69 183 ASP A N 1
ATOM 1346 C CA . ASP A 1 183 ? -1.906 -1.433 15.299 1.00 98.69 183 ASP A CA 1
ATOM 1347 C C . ASP A 1 183 ? -1.987 -0.026 14.696 1.00 98.69 183 ASP A C 1
ATOM 1349 O O . ASP A 1 183 ? -2.083 0.974 15.412 1.00 98.69 183 ASP A O 1
ATOM 1353 N N . ILE A 1 184 ? -1.952 0.043 13.363 1.00 98.31 184 ILE A N 1
ATOM 1354 C CA . ILE A 1 184 ? -2.038 1.270 12.574 1.00 98.31 184 ILE A CA 1
ATOM 1355 C C . ILE A 1 184 ? -3.146 1.088 11.541 1.00 98.31 184 ILE A C 1
ATOM 1357 O O . ILE A 1 184 ? -3.181 0.088 10.825 1.00 98.31 184 ILE A O 1
ATOM 1361 N N . ILE A 1 185 ? -4.043 2.067 11.460 1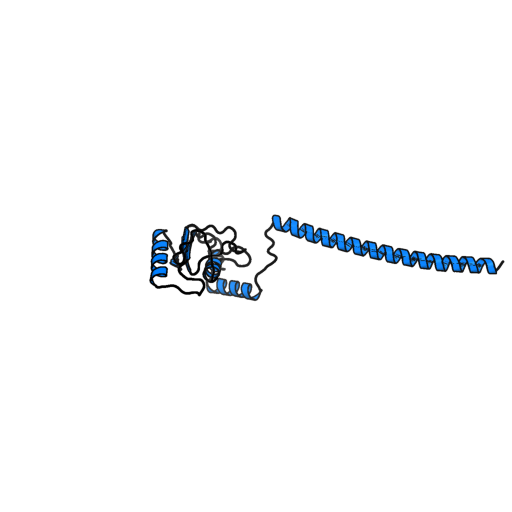.00 98.12 185 ILE A N 1
ATOM 1362 C CA . ILE A 1 185 ? -5.058 2.171 10.412 1.00 98.12 185 ILE A CA 1
ATOM 1363 C C . ILE A 1 185 ? -4.798 3.481 9.692 1.00 98.12 185 ILE A C 1
ATOM 1365 O O . ILE A 1 185 ? -4.608 4.513 10.346 1.00 98.12 185 ILE A O 1
ATOM 1369 N N . PHE A 1 186 ? -4.769 3.416 8.372 1.00 85.88 186 PHE A N 1
ATOM 1370 C CA . PHE A 1 186 ? -4.488 4.545 7.508 1.00 85.88 186 PHE A CA 1
ATOM 1371 C C . PHE A 1 186 ? -5.470 4.555 6.342 1.00 85.88 186 PHE A C 1
ATOM 1373 O O . PHE A 1 186 ? -5.781 3.450 5.837 1.00 85.88 186 PHE A O 1
#

Radius of gyration: 31.81 Å; chains: 1; bounding box: 79×30×93 Å